Protein AF-A0A0D2FVV0-F1 (afdb_monomer_lite)

pLDDT: mean 76.79, std 17.09, range [23.88, 95.19]

Organism: NCBI:txid1851006

Secondary structure (DSSP, 8-state):
--THHHHHHHHHTT-GGGS-HHHHHHHHHHHHHHHHHHT---SS-GGGT----HHHHHHHHHHHHHHTTS------------------HHHHHHHHHHHHHHHHHHHHHHTTS--SSHHHHHHHHHHHHHHHHHHHHHHHHHHHTTTT-B-----SSPSPPPBS---HHHHHHHHHHHHIIIIIHGGG-SSSHHHHHHHHHHHHHHHHHHHT--GGG--TTSHHHHHHHHHHHHHHHIIIIIHHHHHHH-GGGHHHHHTTT--TTHHHHHHHHHHHHH-SSHHHHHHHHHHHS---HHHHHHHHHHHHHH-PPP-

Structure (mmCIF, N/CA/C/O backbone):
data_AF-A0A0D2FVV0-F1
#
_entry.id   AF-A0A0D2FVV0-F1
#
loop_
_atom_site.group_PDB
_atom_site.id
_atom_site.type_symbol
_atom_site.label_atom_id
_atom_site.label_alt_id
_atom_site.label_comp_id
_atom_site.label_asym_id
_atom_site.label_entity_id
_atom_site.label_seq_id
_atom_site.pdbx_PDB_ins_code
_atom_site.Cartn_x
_atom_site.Cartn_y
_atom_site.Cartn_z
_atom_site.occupancy
_atom_site.B_iso_or_equiv
_atom_site.auth_seq_id
_atom_site.auth_comp_id
_atom_site.auth_asym_id
_atom_site.auth_atom_id
_atom_site.pdbx_PDB_model_num
ATOM 1 N N . MET A 1 1 ? 8.619 8.054 21.473 1.00 48.56 1 MET A N 1
ATOM 2 C CA . MET A 1 1 ? 7.383 7.764 22.240 1.00 48.56 1 MET A CA 1
ATOM 3 C C . MET A 1 1 ? 7.287 6.269 22.505 1.00 48.56 1 MET A C 1
ATOM 5 O O . MET A 1 1 ? 7.319 5.492 21.560 1.00 48.56 1 MET A O 1
ATOM 9 N N . HIS A 1 2 ? 7.217 5.852 23.770 1.00 55.53 2 HIS A N 1
ATOM 10 C CA . HIS A 1 2 ? 7.120 4.438 24.138 1.00 55.53 2 HIS A CA 1
ATOM 11 C C . HIS A 1 2 ? 5.681 3.920 23.984 1.00 55.53 2 HIS A C 1
ATOM 13 O O . HIS A 1 2 ? 4.772 4.412 24.646 1.00 55.53 2 HIS A O 1
ATOM 19 N N . LEU A 1 3 ? 5.508 2.840 23.214 1.00 61.88 3 LEU A N 1
ATOM 20 C CA . LEU A 1 3 ? 4.291 2.009 23.142 1.00 61.88 3 LEU A CA 1
ATOM 21 C C . LEU A 1 3 ? 3.785 1.533 24.533 1.00 61.88 3 LEU A C 1
ATOM 23 O O . LEU A 1 3 ? 2.646 1.103 24.667 1.00 61.88 3 LEU A O 1
ATOM 27 N N . LYS A 1 4 ? 4.590 1.661 25.599 1.00 67.31 4 LYS A N 1
ATOM 28 C CA . LYS A 1 4 ? 4.202 1.346 26.985 1.00 67.31 4 LYS A CA 1
ATOM 29 C C . LYS A 1 4 ? 2.982 2.145 27.474 1.00 67.31 4 LYS A C 1
ATOM 31 O O . LYS A 1 4 ? 2.116 1.558 28.106 1.00 67.31 4 LYS A O 1
ATOM 36 N N . GLY A 1 5 ? 2.877 3.437 27.148 1.00 69.12 5 GLY A N 1
ATOM 37 C CA . GLY A 1 5 ? 1.772 4.291 27.616 1.00 69.12 5 GLY A CA 1
ATOM 38 C C . GLY A 1 5 ? 0.389 3.810 27.147 1.00 69.12 5 GLY A C 1
ATOM 39 O O . GLY A 1 5 ? -0.459 3.507 27.985 1.00 69.12 5 GLY A O 1
ATOM 40 N N . PRO A 1 6 ? 0.164 3.647 25.828 1.00 69.44 6 PRO A N 1
ATOM 41 C CA . PRO A 1 6 ? -1.089 3.101 25.304 1.00 69.44 6 PRO A CA 1
ATOM 42 C C . PRO A 1 6 ? -1.432 1.703 25.841 1.00 69.44 6 PRO A C 1
ATOM 44 O O . PRO A 1 6 ? -2.598 1.421 26.107 1.00 69.44 6 PRO A O 1
ATOM 47 N N . LYS A 1 7 ? -0.427 0.837 26.045 1.00 70.75 7 LYS A N 1
ATOM 48 C CA . LYS A 1 7 ? -0.626 -0.511 26.603 1.00 70.75 7 LYS A CA 1
ATOM 49 C C . LYS A 1 7 ? -1.190 -0.471 28.023 1.00 70.75 7 LYS A C 1
ATOM 51 O O . LYS A 1 7 ? -2.128 -1.203 28.326 1.00 70.75 7 LYS A O 1
ATOM 56 N N . GLU A 1 8 ? -0.637 0.392 28.871 1.00 72.81 8 GLU A N 1
ATOM 57 C CA . GLU A 1 8 ? -1.120 0.572 30.240 1.00 72.81 8 GLU A CA 1
ATOM 58 C C . GLU A 1 8 ? -2.534 1.158 30.260 1.00 72.81 8 GLU A C 1
ATOM 60 O O . GLU A 1 8 ? -3.388 0.644 30.974 1.00 72.81 8 GLU A O 1
ATOM 65 N N . ILE A 1 9 ? -2.828 2.147 29.409 1.00 71.25 9 ILE A N 1
ATOM 66 C CA . ILE A 1 9 ? -4.174 2.734 29.292 1.00 71.25 9 ILE A CA 1
ATOM 67 C C . ILE A 1 9 ? -5.226 1.661 28.966 1.00 71.25 9 ILE A C 1
ATOM 69 O O . ILE A 1 9 ? -6.262 1.603 29.623 1.00 71.25 9 ILE A O 1
ATOM 73 N N . ILE A 1 10 ? -4.960 0.768 28.006 1.00 71.94 10 ILE A N 1
ATOM 74 C CA . ILE A 1 10 ? -5.888 -0.327 27.662 1.00 71.94 10 ILE A CA 1
ATOM 75 C C . ILE A 1 10 ? -6.081 -1.287 28.839 1.00 71.94 10 ILE A C 1
ATOM 77 O O . ILE A 1 10 ? -7.203 -1.728 29.096 1.00 71.94 10 ILE A O 1
ATOM 81 N N . ARG A 1 11 ? -4.998 -1.593 29.566 1.00 74.25 11 ARG A N 1
ATOM 82 C CA . ARG A 1 11 ? -5.038 -2.465 30.744 1.00 74.25 11 ARG A CA 1
ATOM 83 C C . ARG A 1 11 ? -5.910 -1.867 31.849 1.00 74.25 11 ARG A C 1
ATOM 85 O O . ARG A 1 11 ? -6.751 -2.576 32.392 1.00 74.25 11 ARG A O 1
ATOM 92 N N . TYR A 1 12 ? -5.769 -0.570 32.124 1.00 72.06 12 TYR A N 1
ATOM 93 C CA . TYR A 1 12 ? -6.609 0.145 33.092 1.00 72.06 12 TYR A CA 1
ATOM 94 C C . TYR A 1 12 ? -8.081 0.229 32.667 1.00 72.06 12 TYR A C 1
ATOM 96 O O . TYR A 1 12 ? -8.962 0.251 33.520 1.00 72.06 12 TYR A O 1
ATOM 104 N N . LEU A 1 13 ? -8.361 0.234 31.363 1.00 72.38 13 LEU A N 1
ATOM 105 C CA . LEU A 1 13 ? -9.721 0.297 30.821 1.00 72.38 13 LEU A CA 1
ATOM 106 C C . LEU A 1 13 ? -10.427 -1.071 30.734 1.00 72.38 13 LEU A C 1
ATOM 108 O O . LEU A 1 13 ? -11.588 -1.134 30.337 1.00 72.38 13 LEU A O 1
ATOM 112 N N . GLY A 1 14 ? -9.765 -2.160 31.139 1.00 66.00 14 GLY A N 1
ATOM 113 C CA . GLY A 1 14 ? -10.400 -3.470 31.313 1.00 66.00 14 GLY A CA 1
ATOM 114 C C . GLY A 1 14 ? -10.624 -4.285 30.034 1.00 66.00 14 GLY A C 1
ATOM 115 O O . GLY A 1 14 ? -11.351 -5.278 30.120 1.00 66.00 14 GLY A O 1
ATOM 116 N N . ASP A 1 15 ? -9.973 -3.896 28.926 1.00 76.38 15 ASP A N 1
ATOM 117 C CA . ASP A 1 15 ? -9.997 -4.438 27.546 1.00 76.38 15 ASP A CA 1
ATOM 118 C C . ASP A 1 15 ? -10.645 -3.487 26.516 1.00 76.38 15 ASP A C 1
ATOM 120 O O . ASP A 1 15 ? -11.626 -2.795 26.788 1.00 76.38 15 ASP A O 1
ATOM 124 N N . ILE A 1 16 ? -10.106 -3.474 25.293 1.00 78.81 16 ILE A N 1
ATOM 125 C CA . ILE A 1 16 ? -10.560 -2.611 24.197 1.00 78.81 16 ILE A CA 1
ATOM 126 C C . ILE A 1 16 ? -11.996 -2.914 23.770 1.00 78.81 16 ILE A C 1
ATOM 128 O O . ILE A 1 16 ? -12.703 -2.030 23.291 1.00 78.81 16 ILE A O 1
ATOM 132 N N . ASN A 1 17 ? -12.447 -4.151 23.980 1.00 78.06 17 ASN A N 1
ATOM 133 C CA . ASN A 1 17 ? -13.800 -4.583 23.650 1.00 78.06 17 ASN A CA 1
ATOM 134 C C . ASN A 1 17 ? -14.857 -4.119 24.653 1.00 78.06 17 ASN A C 1
ATOM 136 O O . ASN A 1 17 ? -16.038 -4.132 24.324 1.00 78.06 17 ASN A O 1
ATOM 140 N N . LYS A 1 18 ? -14.447 -3.654 25.838 1.00 79.88 18 LYS A N 1
ATOM 141 C CA . LYS A 1 18 ? -15.356 -3.071 26.836 1.00 79.88 18 LYS A CA 1
ATOM 142 C C . LYS A 1 18 ? -15.517 -1.561 26.682 1.00 79.88 18 LYS A C 1
ATOM 144 O O . LYS A 1 18 ? -16.329 -0.948 27.372 1.00 79.88 18 LYS A O 1
ATOM 149 N N . LEU A 1 19 ? -14.742 -0.944 25.791 1.00 81.75 19 LEU A N 1
ATOM 150 C CA . LEU A 1 19 ? -14.838 0.482 25.532 1.00 81.75 19 LEU A CA 1
ATOM 151 C C . LEU A 1 19 ? -16.080 0.812 24.714 1.00 81.75 19 LEU A C 1
ATOM 153 O O . LEU A 1 19 ? -16.398 0.146 23.730 1.00 81.75 19 LEU A O 1
ATOM 157 N N . HIS A 1 20 ? -16.716 1.930 25.069 1.00 83.62 20 HIS A N 1
ATOM 158 C CA . HIS A 1 20 ? -17.686 2.565 24.189 1.00 83.62 20 HIS A CA 1
ATOM 159 C C . HIS A 1 20 ? -17.049 2.824 22.821 1.00 83.62 20 HIS A C 1
ATOM 161 O O . HIS A 1 20 ? -15.882 3.218 22.726 1.00 83.62 20 HIS A O 1
ATOM 167 N N . TRP A 1 21 ? -17.829 2.637 21.765 1.00 77.69 21 TRP A N 1
ATOM 168 C CA . TRP A 1 21 ? -17.318 2.559 20.405 1.00 77.69 21 TRP A CA 1
ATOM 169 C C . TRP A 1 21 ? -16.484 3.769 19.966 1.00 77.69 21 TRP A C 1
ATOM 171 O O . TRP A 1 21 ? -15.429 3.592 19.366 1.00 77.69 21 TRP A O 1
ATOM 181 N N . LEU A 1 22 ? -16.891 4.984 20.343 1.00 82.00 22 LEU A N 1
ATOM 182 C CA . LEU A 1 22 ? -16.164 6.207 19.989 1.00 82.00 22 LEU A CA 1
ATOM 183 C C . LEU A 1 22 ? -14.757 6.223 20.611 1.00 82.00 22 LEU A C 1
ATOM 185 O O . LEU A 1 22 ? -13.778 6.620 19.982 1.00 82.00 22 LEU A O 1
ATOM 189 N N . ARG A 1 23 ? -14.641 5.734 21.852 1.00 82.81 23 ARG A N 1
ATOM 190 C CA . ARG A 1 23 ? -13.353 5.611 22.548 1.00 82.81 23 ARG A CA 1
ATOM 191 C C . ARG A 1 23 ? -12.517 4.490 21.939 1.00 82.81 23 ARG A C 1
ATOM 193 O O . ARG A 1 23 ? -11.313 4.663 21.781 1.00 82.81 23 ARG A O 1
ATOM 200 N N . LYS A 1 24 ? -13.149 3.371 21.569 1.00 85.31 24 LYS A N 1
ATOM 201 C CA . LYS A 1 24 ? -12.496 2.251 20.879 1.00 85.31 24 LYS A CA 1
ATOM 202 C C . LYS A 1 24 ? -11.853 2.716 19.568 1.00 85.31 24 LYS A C 1
ATOM 204 O O . LYS A 1 24 ? -10.665 2.482 19.370 1.00 85.31 24 LYS A O 1
ATOM 209 N N . GLU A 1 25 ? -12.592 3.435 18.726 1.00 85.50 25 GLU A N 1
ATOM 210 C CA . GLU A 1 25 ? -12.101 3.971 17.448 1.00 85.50 25 GLU A CA 1
ATOM 211 C C . GLU A 1 25 ? -10.908 4.923 17.634 1.00 85.50 25 GLU A C 1
ATOM 213 O O . GLU A 1 25 ? -9.875 4.753 16.983 1.00 85.50 25 GLU A O 1
ATOM 218 N N . ALA A 1 26 ? -11.002 5.870 18.575 1.00 84.31 26 ALA A N 1
ATOM 219 C CA . ALA A 1 26 ? -9.919 6.811 18.865 1.00 84.31 26 ALA A CA 1
ATOM 220 C C . ALA A 1 26 ? -8.645 6.114 19.383 1.00 84.31 26 ALA A C 1
ATOM 222 O O . ALA A 1 26 ? -7.534 6.431 18.949 1.00 84.31 26 ALA A O 1
ATOM 223 N N . VAL A 1 27 ? -8.795 5.140 20.287 1.00 85.88 27 VAL A N 1
ATOM 224 C CA . VAL A 1 27 ? -7.671 4.374 20.849 1.00 85.88 27 VAL A CA 1
ATOM 225 C C . VAL A 1 27 ? -7.003 3.510 19.778 1.00 85.88 27 VAL A C 1
ATOM 227 O O . VAL A 1 27 ? -5.776 3.505 19.688 1.00 85.88 27 VAL A O 1
ATOM 230 N N . ILE A 1 28 ? -7.783 2.826 18.934 1.00 89.00 28 ILE A N 1
ATOM 231 C CA . ILE A 1 28 ? -7.261 2.021 17.818 1.00 89.00 28 ILE A CA 1
ATOM 232 C C . ILE A 1 28 ? -6.465 2.899 16.857 1.00 89.00 28 ILE A C 1
ATOM 234 O O . ILE A 1 28 ? -5.314 2.581 16.555 1.00 89.00 28 ILE A O 1
ATOM 238 N N . PHE A 1 29 ? -7.045 4.023 16.426 1.00 86.81 29 PHE A N 1
ATOM 239 C CA . PHE A 1 29 ? -6.373 4.973 15.543 1.00 86.81 29 PHE A CA 1
ATOM 240 C C . PHE A 1 29 ? -5.029 5.426 16.126 1.00 86.81 29 PHE A C 1
ATOM 242 O O . PHE A 1 29 ? -4.007 5.386 15.442 1.00 86.81 29 PHE A O 1
ATOM 249 N N . LEU A 1 30 ? -5.003 5.800 17.409 1.00 84.50 30 LEU A N 1
ATOM 250 C CA . LEU A 1 30 ? -3.783 6.245 18.078 1.00 84.50 30 LEU A CA 1
ATOM 251 C C . LEU A 1 30 ? -2.721 5.137 18.149 1.00 84.50 30 LEU A C 1
ATOM 253 O O . LEU A 1 30 ? -1.552 5.395 17.872 1.00 84.50 30 LEU A O 1
ATOM 257 N N . ILE A 1 31 ? -3.107 3.909 18.500 1.00 86.75 31 ILE A N 1
ATOM 258 C CA . ILE A 1 31 ? -2.180 2.772 18.615 1.00 86.75 31 ILE A CA 1
ATOM 259 C C . ILE A 1 31 ? -1.551 2.448 17.268 1.00 86.75 31 ILE A C 1
ATOM 261 O O . ILE A 1 31 ? -0.329 2.321 17.185 1.00 86.75 31 ILE A O 1
ATOM 265 N N . VAL A 1 32 ? -2.373 2.331 16.225 1.00 87.81 32 VAL A N 1
ATOM 266 C CA . VAL A 1 32 ? -1.899 2.030 14.871 1.00 87.81 32 VAL A CA 1
ATOM 267 C C . VAL A 1 32 ? -1.006 3.160 14.366 1.00 87.81 32 VAL A C 1
ATOM 269 O O . VAL A 1 32 ? 0.063 2.893 13.822 1.00 87.81 32 VAL A O 1
ATOM 272 N N . ARG A 1 33 ? -1.364 4.421 14.632 1.00 82.31 33 ARG A N 1
ATOM 273 C CA . ARG A 1 33 ? -0.555 5.583 14.244 1.00 82.31 33 ARG A CA 1
ATOM 274 C C . ARG A 1 33 ? 0.793 5.640 14.962 1.00 82.31 33 ARG A C 1
ATOM 276 O O . ARG A 1 33 ? 1.813 5.869 14.320 1.00 82.31 33 ARG A O 1
ATOM 283 N N . ILE A 1 34 ? 0.833 5.416 16.277 1.00 81.31 34 ILE A N 1
ATOM 284 C CA . ILE A 1 34 ? 2.097 5.378 17.032 1.00 81.31 34 ILE A CA 1
ATOM 285 C C . ILE A 1 34 ? 2.971 4.225 16.532 1.00 81.31 34 ILE A C 1
ATOM 287 O O . ILE A 1 34 ? 4.177 4.404 16.356 1.00 81.31 34 ILE A O 1
ATOM 291 N N . ALA A 1 35 ? 2.379 3.056 16.287 1.00 84.00 35 ALA A N 1
ATOM 292 C CA . ALA A 1 35 ? 3.085 1.900 15.750 1.00 84.00 35 ALA A CA 1
ATOM 293 C C . ALA A 1 35 ? 3.696 2.210 14.373 1.00 84.00 35 ALA A C 1
ATOM 295 O O . ALA A 1 35 ? 4.894 2.004 14.187 1.00 84.00 35 ALA A O 1
ATOM 296 N N . ALA A 1 36 ? 2.924 2.803 13.456 1.00 81.44 36 ALA A N 1
ATOM 297 C CA . ALA A 1 36 ? 3.396 3.203 12.130 1.00 81.44 36 ALA A CA 1
ATOM 298 C C . ALA A 1 36 ? 4.530 4.240 12.207 1.00 81.44 36 ALA A C 1
ATOM 300 O O . ALA A 1 36 ? 5.595 4.026 11.633 1.00 81.44 36 ALA A O 1
ATOM 301 N N . ASN A 1 37 ? 4.358 5.304 13.000 1.00 77.12 37 ASN A N 1
ATOM 302 C CA . ASN A 1 37 ? 5.375 6.349 13.177 1.00 77.12 37 ASN A CA 1
ATOM 303 C C . ASN A 1 37 ? 6.665 5.825 13.823 1.00 77.12 37 ASN A C 1
ATOM 305 O O . ASN A 1 37 ? 7.747 6.352 13.580 1.00 77.12 37 ASN A O 1
ATOM 309 N N . THR A 1 38 ? 6.562 4.804 14.676 1.00 76.56 38 THR A N 1
ATOM 310 C CA . THR A 1 38 ? 7.730 4.176 15.311 1.00 76.56 38 THR A CA 1
ATOM 311 C C . THR A 1 38 ? 8.271 2.983 14.528 1.00 76.56 38 THR A C 1
ATOM 313 O O . THR A 1 38 ? 9.326 2.470 14.901 1.00 76.56 38 THR A O 1
ATOM 316 N N . ARG A 1 39 ? 7.589 2.573 13.447 1.00 78.88 39 ARG A N 1
ATOM 317 C CA . ARG A 1 39 ? 7.883 1.390 12.624 1.00 78.88 39 ARG A CA 1
ATOM 318 C C . ARG A 1 39 ? 8.028 0.122 13.464 1.00 78.88 39 ARG A C 1
ATOM 320 O O . ARG A 1 39 ? 8.995 -0.623 13.340 1.00 78.88 39 ARG A O 1
ATOM 327 N N . ARG A 1 40 ? 7.084 -0.075 14.383 1.00 83.31 40 ARG A N 1
ATOM 328 C CA . ARG A 1 40 ? 7.042 -1.211 15.314 1.00 83.31 40 ARG A CA 1
ATOM 329 C C . ARG A 1 40 ? 5.707 -1.923 15.228 1.00 83.31 40 ARG A C 1
ATOM 331 O O . ARG A 1 40 ? 4.705 -1.313 14.872 1.00 83.31 40 ARG A O 1
ATOM 338 N N . ARG A 1 41 ? 5.689 -3.183 15.657 1.00 86.81 41 ARG A N 1
ATOM 339 C CA . ARG A 1 41 ? 4.469 -3.986 15.779 1.00 86.81 41 ARG A CA 1
ATOM 340 C C . ARG A 1 41 ? 3.389 -3.276 16.587 1.00 86.81 41 ARG A C 1
ATOM 342 O O . ARG A 1 41 ? 3.669 -2.606 17.590 1.00 86.81 41 ARG A O 1
ATOM 349 N N . THR A 1 42 ? 2.138 -3.479 16.186 1.00 86.50 42 THR A N 1
ATOM 350 C CA . THR A 1 42 ? 0.999 -3.050 16.992 1.00 86.50 42 THR A CA 1
ATOM 351 C C . THR A 1 42 ? 0.940 -3.866 18.279 1.00 86.50 42 THR A C 1
ATOM 353 O O . THR A 1 42 ? 1.179 -5.069 18.301 1.00 86.50 42 THR A O 1
ATOM 356 N N . ILE A 1 43 ? 0.603 -3.204 19.384 1.00 85.00 43 ILE A N 1
ATOM 357 C CA . ILE A 1 43 ? 0.504 -3.858 20.701 1.00 85.00 43 ILE A CA 1
ATOM 358 C C . ILE A 1 43 ? -0.721 -4.768 20.771 1.00 85.00 43 ILE A C 1
ATOM 360 O O . ILE A 1 43 ? -0.730 -5.758 21.497 1.00 85.00 43 ILE A O 1
ATOM 364 N N . LEU A 1 44 ? -1.770 -4.396 20.039 1.00 83.31 44 LEU A N 1
ATOM 365 C CA . LEU A 1 44 ? -2.998 -5.160 19.933 1.00 83.31 44 LEU A CA 1
ATOM 366 C C . LEU A 1 44 ? -3.007 -5.945 18.632 1.00 83.31 44 LEU A C 1
ATOM 368 O O . LEU A 1 44 ? -2.688 -5.403 17.569 1.00 83.31 44 LEU A O 1
ATOM 372 N N . HIS A 1 45 ? -3.432 -7.200 18.728 1.00 83.69 45 HIS A N 1
ATOM 373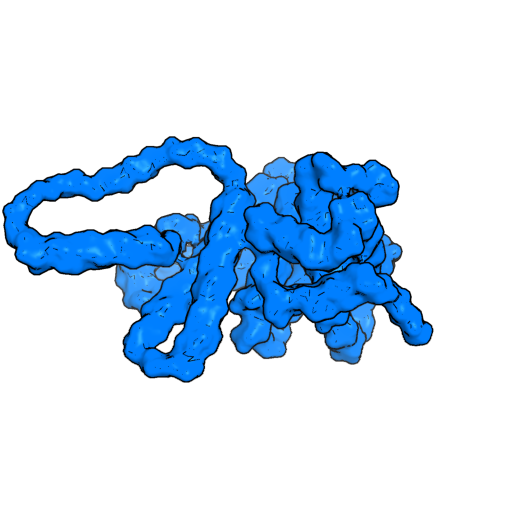 C CA . HIS A 1 45 ? -3.696 -8.029 17.567 1.00 83.69 45 HIS A CA 1
ATOM 374 C C . HIS A 1 45 ? -4.933 -7.496 16.836 1.00 83.69 45 HIS A C 1
ATOM 376 O O . HIS A 1 45 ? -5.960 -7.261 17.466 1.00 83.69 45 HIS A O 1
ATOM 382 N N . SER A 1 46 ? -4.851 -7.291 15.520 1.00 84.81 46 SER A N 1
ATOM 383 C CA . SER A 1 46 ? -5.946 -6.701 14.733 1.00 84.81 46 SER A CA 1
ATOM 384 C C . SER A 1 46 ? -7.237 -7.516 14.815 1.00 84.81 46 SER A C 1
ATOM 386 O O . SER A 1 46 ? -8.310 -6.942 14.958 1.00 84.81 46 SER A O 1
ATOM 388 N N . ALA A 1 47 ? -7.135 -8.848 14.833 1.00 83.94 47 ALA A N 1
ATOM 389 C CA . ALA A 1 47 ? -8.301 -9.735 14.892 1.00 83.94 47 ALA A CA 1
ATOM 390 C C . ALA A 1 47 ? -9.209 -9.535 16.123 1.00 83.94 47 ALA A C 1
ATOM 392 O O . ALA A 1 47 ? -10.350 -9.974 16.095 1.00 83.94 47 ALA A O 1
ATOM 393 N N . SER A 1 48 ? -8.743 -8.890 17.203 1.00 82.81 48 SER A N 1
ATOM 394 C CA . SER A 1 48 ? -9.590 -8.664 18.384 1.00 82.81 48 SER A CA 1
ATOM 395 C C . SER A 1 48 ? -10.532 -7.463 18.257 1.00 82.81 48 SER A C 1
ATOM 397 O O . SER A 1 48 ? -11.418 -7.302 19.096 1.00 82.81 48 SER A O 1
ATOM 399 N N . TRP A 1 49 ? -10.346 -6.605 17.250 1.00 86.38 49 TRP A N 1
ATOM 400 C CA . TRP A 1 49 ? -11.133 -5.381 17.064 1.00 86.38 49 TRP A CA 1
ATOM 401 C C . TRP A 1 49 ? -11.487 -5.060 15.609 1.00 86.38 49 TRP A C 1
ATOM 403 O O . TRP A 1 49 ? -12.248 -4.120 15.377 1.00 86.38 49 TRP A O 1
ATOM 413 N N . ASP A 1 50 ? -10.953 -5.817 14.656 1.00 88.50 50 ASP A N 1
ATOM 414 C CA . ASP A 1 50 ? -11.347 -5.787 13.253 1.00 88.50 50 ASP A CA 1
ATOM 415 C C . ASP A 1 50 ? -12.836 -6.129 13.113 1.00 88.50 50 ASP A C 1
ATOM 417 O O . ASP A 1 50 ? -13.271 -7.153 13.646 1.00 88.50 50 ASP A O 1
ATOM 421 N N . PRO A 1 51 ? -13.632 -5.300 12.419 1.00 86.56 51 PRO A N 1
ATOM 422 C CA . PRO A 1 51 ? -15.044 -5.589 12.218 1.00 86.56 51 PRO A CA 1
ATOM 423 C C . PRO A 1 51 ? -15.298 -6.806 11.308 1.00 86.56 51 PRO A C 1
ATOM 425 O O . PRO A 1 51 ? -16.426 -7.286 11.276 1.00 86.56 51 PRO A O 1
ATOM 428 N N . GLY A 1 52 ? -14.292 -7.324 10.598 1.00 87.31 52 GLY A N 1
ATOM 429 C CA . GLY A 1 52 ? -14.470 -8.430 9.651 1.00 87.31 52 GLY A CA 1
ATOM 430 C C . GLY A 1 52 ? -14.953 -7.955 8.281 1.00 87.31 52 GLY A C 1
ATOM 431 O O . GLY A 1 52 ? -14.955 -6.750 8.010 1.00 87.31 52 GLY A O 1
ATOM 432 N N . SER A 1 53 ? -15.302 -8.899 7.401 1.00 86.25 53 SER A N 1
ATOM 433 C CA . SER A 1 53 ? -15.816 -8.567 6.069 1.00 86.25 53 SER A CA 1
ATOM 434 C C . SER A 1 53 ? -17.182 -7.884 6.162 1.00 86.25 53 SER A C 1
ATOM 436 O O . SER A 1 53 ? -18.011 -8.223 7.006 1.00 86.25 53 SER A O 1
ATOM 438 N N . TRP A 1 54 ? -17.417 -6.908 5.290 1.00 81.38 54 TRP A N 1
ATOM 439 C CA . TRP A 1 54 ? -18.700 -6.239 5.141 1.00 81.38 54 TRP A CA 1
ATOM 440 C C . TRP A 1 54 ? -19.793 -7.214 4.690 1.00 81.38 54 TRP A C 1
ATOM 442 O O . TRP A 1 54 ? -20.892 -7.204 5.246 1.00 81.38 54 TRP A O 1
ATOM 452 N N . SER A 1 55 ? -19.483 -8.096 3.737 1.00 75.19 55 SER A N 1
ATOM 453 C CA . SER A 1 55 ? -20.425 -9.093 3.212 1.00 75.19 55 SER A CA 1
ATOM 454 C C . SER A 1 55 ? -20.890 -10.059 4.302 1.00 75.19 55 SER A C 1
ATOM 456 O O . SER A 1 55 ? -22.091 -10.243 4.493 1.00 75.19 55 SER A O 1
ATOM 458 N N . GLU A 1 56 ? -19.954 -10.574 5.104 1.00 75.75 56 GLU A N 1
ATOM 459 C CA . GLU A 1 56 ? -20.252 -11.474 6.227 1.00 75.75 56 GLU A CA 1
ATOM 460 C C . GLU A 1 56 ? -21.137 -10.807 7.294 1.00 75.75 56 GLU A C 1
ATOM 462 O O . GLU A 1 56 ? -22.002 -11.457 7.884 1.00 75.75 56 GLU A O 1
ATOM 467 N N . GLN A 1 57 ? -20.966 -9.500 7.538 1.00 70.00 57 GLN A N 1
ATOM 468 C CA . GLN A 1 57 ? -21.823 -8.767 8.474 1.00 70.00 57 GLN A CA 1
ATOM 469 C C . GLN A 1 57 ? -23.261 -8.638 7.971 1.00 70.00 57 GLN A C 1
ATOM 471 O O . GLN A 1 57 ? -24.193 -8.811 8.756 1.00 70.00 57 GLN A O 1
ATOM 476 N N . ASN A 1 58 ? -23.453 -8.348 6.683 1.00 66.88 58 ASN A N 1
ATOM 477 C CA . ASN A 1 58 ? -24.792 -8.211 6.111 1.00 66.88 58 ASN A CA 1
ATOM 478 C C . ASN A 1 58 ? -25.529 -9.552 6.082 1.00 66.88 58 ASN A C 1
ATOM 480 O O . ASN A 1 58 ? -26.720 -9.599 6.384 1.00 66.88 58 ASN A O 1
ATOM 484 N N . GLU A 1 59 ? -24.827 -10.646 5.783 1.00 66.88 59 GLU A N 1
ATOM 485 C CA . GLU A 1 59 ? -25.394 -11.997 5.810 1.00 66.88 59 GLU A CA 1
ATOM 486 C C . GLU A 1 59 ? -25.774 -12.434 7.229 1.00 66.88 59 GLU A C 1
ATOM 488 O O . GLU A 1 59 ? -26.886 -12.920 7.451 1.00 66.88 59 GLU A O 1
ATOM 493 N N . ALA A 1 60 ? -24.895 -12.208 8.213 1.00 63.56 60 ALA A N 1
ATOM 494 C CA . ALA A 1 60 ? -25.175 -12.520 9.614 1.00 63.56 60 ALA A CA 1
ATOM 495 C C . ALA A 1 60 ? -26.374 -11.722 10.154 1.00 63.56 60 ALA A C 1
ATOM 497 O O . ALA A 1 60 ? -27.173 -12.236 10.939 1.00 63.56 60 ALA A O 1
ATOM 498 N N . GLU A 1 61 ? -26.537 -10.476 9.714 1.00 62.88 61 GLU A N 1
ATOM 499 C CA . GLU A 1 61 ? -27.675 -9.647 10.099 1.00 62.88 61 GLU A CA 1
ATOM 500 C C . GLU A 1 61 ? -28.959 -9.987 9.365 1.00 62.88 61 GLU A C 1
ATOM 502 O O . GLU A 1 61 ? -30.020 -9.976 9.988 1.00 62.88 61 GLU A O 1
ATOM 507 N N . ALA A 1 62 ? -28.889 -10.321 8.078 1.00 62.97 62 ALA A N 1
ATOM 508 C CA . ALA A 1 62 ? -30.032 -10.842 7.342 1.00 62.97 62 ALA A CA 1
ATOM 509 C C . ALA A 1 62 ? -30.538 -12.136 7.999 1.00 62.97 62 ALA A C 1
ATOM 511 O O . ALA A 1 62 ? -31.732 -12.264 8.271 1.00 62.97 62 ALA A O 1
ATOM 512 N N . ALA A 1 63 ? -29.627 -13.041 8.368 1.00 63.00 63 ALA A N 1
ATOM 513 C CA . ALA A 1 63 ? -29.946 -14.248 9.122 1.00 63.00 63 ALA A CA 1
ATOM 514 C C . ALA A 1 63 ? -30.525 -13.934 10.514 1.00 63.00 63 ALA A C 1
ATOM 516 O O . ALA A 1 63 ? -31.504 -14.552 10.925 1.00 63.00 63 ALA A O 1
ATOM 517 N N . GLY A 1 64 ? -29.980 -12.941 11.225 1.00 58.94 64 GLY A N 1
ATOM 518 C CA . GLY A 1 64 ? -30.497 -12.491 12.521 1.00 58.94 64 GLY A CA 1
ATOM 519 C C . GLY A 1 64 ? -31.900 -11.874 12.444 1.00 58.94 64 GLY A C 1
ATOM 520 O O . GLY A 1 64 ? -32.742 -12.154 13.295 1.00 58.94 64 GLY A O 1
ATOM 521 N N . ARG A 1 65 ? -32.188 -11.084 11.401 1.00 56.28 65 ARG A N 1
ATOM 522 C CA . ARG A 1 65 ? -33.519 -10.504 11.140 1.00 56.28 65 ARG A CA 1
ATOM 523 C C . ARG A 1 65 ? -34.547 -11.581 10.788 1.00 56.28 65 ARG A C 1
ATOM 525 O O . ARG A 1 65 ? -35.684 -11.490 11.236 1.00 56.28 65 ARG A O 1
ATOM 532 N N . LEU A 1 66 ? -34.139 -12.615 10.051 1.00 56.53 66 LEU A N 1
ATOM 533 C CA . LEU A 1 66 ? -34.976 -13.784 9.759 1.00 56.53 66 LEU A CA 1
ATOM 534 C C . LEU A 1 66 ? -35.209 -14.655 11.008 1.00 56.53 66 LEU A C 1
ATOM 536 O O . LEU A 1 66 ? -36.309 -15.166 11.203 1.00 56.53 66 LEU A O 1
ATOM 540 N N . ALA A 1 67 ? -34.215 -14.772 11.894 1.00 53.59 67 ALA A N 1
ATOM 541 C CA . ALA A 1 67 ? -34.331 -15.500 13.160 1.00 53.59 67 ALA A CA 1
ATOM 542 C C . ALA A 1 67 ? -35.235 -14.793 14.190 1.00 53.59 67 ALA A C 1
ATOM 544 O O . ALA A 1 67 ? -35.837 -15.450 15.033 1.00 53.59 67 ALA A O 1
ATOM 545 N N . LEU A 1 68 ? -35.395 -13.470 14.099 1.00 46.50 68 LEU A N 1
ATOM 546 C CA . LEU A 1 68 ? -36.347 -12.696 14.909 1.00 46.50 68 LEU A CA 1
ATOM 547 C C . LEU A 1 68 ? -37.821 -12.901 14.503 1.00 46.50 68 LEU A C 1
ATOM 549 O O . LEU A 1 68 ? -38.707 -12.403 15.195 1.00 46.50 68 LEU A O 1
ATOM 553 N N . GLY A 1 69 ? -38.092 -13.650 13.425 1.00 44.38 69 GLY A N 1
ATOM 554 C CA . GLY A 1 69 ? -39.439 -14.049 13.004 1.00 44.38 69 GLY A CA 1
ATOM 555 C C . GLY A 1 69 ? -39.931 -15.387 13.568 1.00 44.38 69 GLY A C 1
ATOM 556 O O . GLY A 1 69 ? -41.126 -15.645 13.494 1.00 44.38 69 GLY A O 1
ATOM 557 N N . ASN A 1 70 ? -39.061 -16.219 14.153 1.00 39.47 70 ASN A N 1
ATOM 558 C CA . ASN A 1 70 ? -39.437 -17.522 14.711 1.00 39.47 70 ASN A CA 1
ATOM 559 C C . ASN A 1 70 ? -38.785 -17.728 16.082 1.00 39.47 70 ASN A C 1
ATOM 561 O O . ASN A 1 70 ? -37.565 -17.795 16.221 1.00 39.47 70 ASN A O 1
ATOM 565 N N . SER A 1 71 ? -39.621 -17.816 17.111 1.00 37.47 71 SER A N 1
ATOM 566 C CA . SER A 1 71 ? -39.216 -18.050 18.493 1.00 37.47 71 SER A CA 1
ATOM 567 C C . SER A 1 71 ? -38.534 -19.413 18.665 1.00 37.47 71 SER A C 1
ATOM 569 O O . SER A 1 71 ? -39.048 -20.416 18.190 1.00 37.47 71 SER A O 1
ATOM 571 N N . GLN A 1 72 ? -37.417 -19.399 19.403 1.00 39.72 72 GLN A N 1
ATOM 572 C CA . GLN A 1 72 ? -36.816 -20.487 20.191 1.00 39.72 72 GLN A CA 1
ATOM 573 C C . GLN A 1 72 ? -36.745 -21.893 19.571 1.00 39.72 72 GLN A C 1
ATOM 575 O O . GLN A 1 72 ? -37.713 -22.635 19.596 1.00 39.72 72 GLN A O 1
ATOM 580 N N . GLU A 1 73 ? -35.530 -22.315 19.205 1.00 30.39 73 GLU A N 1
ATOM 581 C CA . GLU A 1 73 ? -34.805 -23.450 19.814 1.00 30.39 73 GLU A CA 1
ATOM 582 C C . GLU A 1 73 ? -33.504 -23.712 19.034 1.00 30.39 73 GLU A C 1
ATOM 584 O O . GLU A 1 73 ? -33.491 -23.681 17.807 1.00 30.39 73 GLU A O 1
ATOM 589 N N . GLY A 1 74 ? -32.392 -23.974 19.737 1.00 30.02 74 GLY A N 1
ATOM 590 C CA . GLY A 1 74 ? -31.175 -24.513 19.108 1.00 30.02 74 GLY A CA 1
ATOM 591 C C . GLY A 1 74 ? -29.866 -23.769 19.385 1.00 30.02 74 GLY A C 1
ATOM 592 O O . GLY A 1 74 ? -29.299 -23.134 18.504 1.00 30.02 74 GLY A O 1
ATOM 593 N N . LEU A 1 75 ? -29.393 -23.883 20.629 1.00 31.33 75 LEU A N 1
ATOM 594 C CA . LEU A 1 75 ? -27.992 -24.028 21.061 1.00 31.33 75 LEU A CA 1
ATOM 595 C C . LEU A 1 75 ? -26.863 -23.685 20.059 1.00 31.33 75 LEU A C 1
ATOM 597 O O . LEU A 1 75 ? -26.651 -24.371 19.064 1.00 31.33 75 LEU A O 1
ATOM 601 N N . TYR A 1 76 ? -26.040 -22.705 20.454 1.00 33.06 76 TYR A N 1
ATOM 602 C CA . TYR A 1 76 ? -24.607 -22.564 20.154 1.00 33.06 76 TYR A CA 1
ATOM 603 C C . TYR A 1 76 ? -24.102 -23.188 18.842 1.00 33.06 76 TYR A C 1
ATOM 605 O O . TYR A 1 76 ? -23.337 -24.152 18.854 1.00 33.06 76 TYR A O 1
ATOM 613 N N . ARG A 1 77 ? -24.358 -22.530 17.708 1.00 29.09 77 ARG A N 1
ATOM 614 C CA . ARG A 1 77 ? -23.440 -22.629 16.566 1.00 29.09 77 ARG A CA 1
ATOM 615 C C . ARG A 1 77 ? -22.361 -21.563 16.713 1.00 29.09 77 ARG A C 1
ATOM 617 O O . ARG A 1 77 ? -22.360 -20.535 16.046 1.00 29.09 77 ARG A O 1
ATOM 624 N N . ARG A 1 78 ? -21.432 -21.807 17.643 1.00 27.67 78 ARG A N 1
ATOM 625 C CA . ARG A 1 78 ? -20.120 -21.157 17.614 1.00 27.67 78 ARG A CA 1
ATOM 626 C C . ARG A 1 78 ? -19.498 -21.624 16.301 1.00 27.67 78 ARG A C 1
ATOM 628 O O . ARG A 1 78 ? -19.095 -22.781 16.208 1.00 27.67 78 ARG A O 1
ATOM 635 N N . SER A 1 79 ? -19.527 -20.779 15.270 1.00 27.83 79 SER A N 1
ATOM 636 C CA . SER A 1 79 ? -18.785 -21.049 14.044 1.00 27.83 79 SER A CA 1
ATOM 637 C C . SER A 1 79 ? -17.309 -21.022 14.421 1.00 27.83 79 SER A C 1
ATOM 639 O O . SER A 1 79 ? -16.656 -19.980 14.442 1.00 27.83 79 SER A O 1
ATOM 641 N N . ASN A 1 80 ? -16.801 -22.186 14.820 1.00 27.80 80 ASN A N 1
ATOM 642 C CA . ASN A 1 80 ? -15.410 -22.519 14.637 1.00 27.80 80 ASN A CA 1
ATOM 643 C C . ASN A 1 80 ? -15.207 -22.503 13.123 1.00 27.80 80 ASN A C 1
ATOM 645 O O . ASN A 1 80 ? -15.328 -23.537 12.466 1.00 27.80 80 ASN A O 1
ATOM 649 N N . HIS A 1 81 ? -14.901 -21.330 12.568 1.00 29.38 81 HIS A N 1
ATOM 650 C CA . HIS A 1 81 ? -14.124 -21.292 11.345 1.00 29.38 81 HIS A CA 1
ATOM 651 C C . HIS A 1 81 ? -12.758 -21.841 11.721 1.00 29.38 81 HIS A C 1
ATOM 653 O O . HIS A 1 81 ? -11.866 -21.143 12.204 1.00 29.38 81 HIS A O 1
ATOM 659 N N . GLY A 1 82 ? -12.676 -23.164 11.588 1.00 23.88 82 GLY A N 1
ATOM 660 C CA . GLY A 1 82 ? -11.431 -23.873 11.500 1.00 23.88 82 GLY A CA 1
ATOM 661 C C . GLY A 1 82 ? -10.547 -23.142 10.508 1.00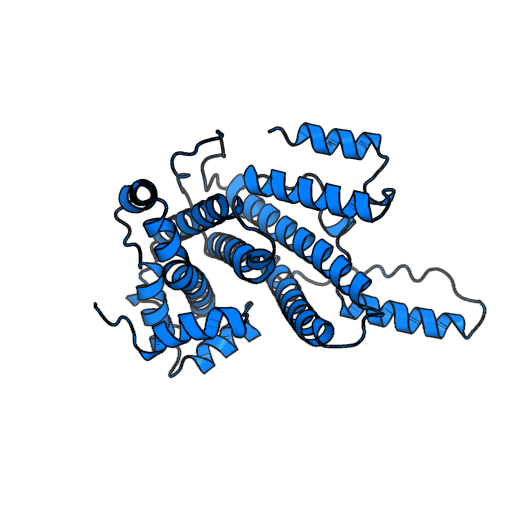 23.88 82 GLY A C 1
ATOM 662 O O . GLY A 1 82 ? -11.009 -22.648 9.481 1.00 23.88 82 GLY A O 1
ATOM 663 N N . VAL A 1 83 ? -9.285 -23.056 10.901 1.00 36.44 83 VAL A N 1
ATOM 664 C CA . VAL A 1 83 ? -8.118 -22.734 10.093 1.00 36.44 83 VAL A CA 1
ATOM 665 C C . VAL A 1 83 ? -8.290 -23.351 8.703 1.00 36.44 83 VAL A C 1
ATOM 667 O O . VAL A 1 83 ? -7.962 -24.515 8.487 1.00 36.44 83 VAL A O 1
ATOM 670 N N . LEU A 1 84 ? -8.859 -22.590 7.772 1.00 27.80 84 LEU A N 1
ATOM 671 C CA . LEU A 1 84 ? -8.985 -22.996 6.385 1.00 27.80 84 LEU A CA 1
ATOM 672 C C . LEU A 1 84 ? -7.799 -22.376 5.655 1.00 27.80 84 LEU A C 1
ATOM 674 O O . LEU A 1 84 ? -7.753 -21.174 5.425 1.00 27.80 84 LEU A O 1
ATOM 678 N N . HIS A 1 85 ? -6.810 -23.234 5.417 1.00 28.12 85 HIS A N 1
ATOM 679 C CA . HIS A 1 85 ? -5.771 -23.152 4.396 1.00 28.12 85 HIS A CA 1
ATOM 680 C C . HIS A 1 85 ? -5.175 -21.770 4.089 1.00 28.12 85 HIS A C 1
ATOM 682 O O . HIS A 1 85 ? -5.731 -21.002 3.321 1.00 28.12 85 HIS A O 1
ATOM 688 N N . SER A 1 86 ? -3.969 -21.553 4.631 1.00 31.58 86 SER A N 1
ATOM 689 C CA . SER A 1 86 ? -2.877 -20.675 4.176 1.00 31.58 86 SER A CA 1
ATOM 690 C C . SER A 1 86 ? -3.007 -20.085 2.757 1.00 31.58 86 SER A C 1
ATOM 692 O O . SER A 1 86 ? -2.228 -20.404 1.857 1.00 31.58 86 SER A O 1
ATOM 694 N N . THR A 1 87 ? -3.922 -19.140 2.572 1.00 44.16 87 THR A N 1
ATOM 695 C CA . THR A 1 87 ? -3.739 -18.029 1.647 1.00 44.16 87 THR A CA 1
ATOM 696 C C . THR A 1 87 ? -2.660 -17.130 2.246 1.00 44.16 87 THR A C 1
ATOM 698 O O . THR A 1 87 ? -2.671 -16.843 3.447 1.00 44.16 87 THR A O 1
ATOM 701 N N . SER A 1 88 ? -1.663 -16.745 1.442 1.00 77.25 88 SER A N 1
ATOM 702 C CA . SER A 1 88 ? -0.547 -15.912 1.906 1.00 77.25 88 SER A CA 1
ATOM 703 C C . SER A 1 88 ? -1.080 -14.656 2.616 1.00 77.25 88 SER A C 1
ATOM 705 O O . SER A 1 88 ? -2.081 -14.077 2.196 1.00 77.25 88 SER A O 1
ATOM 707 N N . VAL A 1 89 ? -0.432 -14.222 3.705 1.00 84.88 89 VAL A N 1
ATOM 708 C CA . VAL A 1 89 ? -0.857 -13.051 4.509 1.00 84.88 89 VAL A CA 1
ATOM 709 C C . VAL A 1 89 ? -1.147 -11.824 3.629 1.00 84.88 89 VAL A C 1
ATOM 711 O O . VAL A 1 89 ? -2.116 -11.106 3.873 1.00 84.88 89 VAL A O 1
ATOM 714 N N . LEU A 1 90 ? -0.358 -11.631 2.565 1.00 87.69 90 LEU A N 1
ATOM 715 C CA . LEU A 1 90 ? -0.551 -10.589 1.554 1.00 87.69 90 LEU A CA 1
ATOM 716 C C . LEU A 1 90 ? -1.856 -10.732 0.766 1.00 87.69 90 LEU A C 1
ATOM 718 O O . LEU A 1 90 ? -2.545 -9.735 0.577 1.00 87.69 90 LEU A O 1
ATOM 722 N N . SER A 1 91 ? -2.234 -11.943 0.352 1.00 88.88 91 SER A N 1
ATOM 723 C CA . SER A 1 91 ? -3.501 -12.181 -0.354 1.00 88.88 91 SER A CA 1
ATOM 724 C C . SER A 1 91 ? -4.696 -11.709 0.481 1.00 88.88 91 SER A C 1
ATOM 726 O O . SER A 1 91 ? -5.538 -10.946 0.007 1.00 88.88 91 SER A O 1
ATOM 728 N N . ASN A 1 92 ? -4.701 -12.034 1.778 1.00 89.75 92 ASN A N 1
ATOM 729 C CA . ASN A 1 92 ? -5.750 -11.588 2.700 1.00 89.75 92 ASN A CA 1
ATOM 730 C C . ASN A 1 92 ? -5.750 -10.063 2.918 1.00 89.75 92 ASN A C 1
ATOM 732 O O . ASN A 1 92 ? -6.793 -9.478 3.219 1.00 89.75 92 ASN A O 1
ATOM 736 N N . ILE A 1 93 ? -4.595 -9.403 2.787 1.00 93.06 93 ILE A N 1
ATOM 737 C CA . ILE A 1 93 ? -4.493 -7.938 2.820 1.00 93.06 93 ILE A CA 1
ATOM 738 C C . ILE A 1 93 ? -5.086 -7.332 1.542 1.00 93.06 93 ILE A C 1
ATOM 740 O O . ILE A 1 93 ? -5.893 -6.411 1.651 1.00 93.06 93 ILE A O 1
ATOM 744 N N . PHE A 1 94 ? -4.742 -7.851 0.359 1.00 92.69 94 PHE A N 1
ATOM 745 C CA . PHE A 1 94 ? -5.281 -7.365 -0.916 1.00 92.69 94 PHE A CA 1
ATOM 746 C C . PHE A 1 94 ? -6.802 -7.519 -0.991 1.00 92.69 94 PHE A C 1
ATOM 748 O O . PHE A 1 94 ? -7.486 -6.560 -1.335 1.00 92.69 94 PHE A O 1
ATOM 755 N N . VAL A 1 95 ? -7.346 -8.669 -0.578 1.00 91.56 95 VAL A N 1
ATOM 756 C CA . VAL A 1 95 ? -8.803 -8.887 -0.506 1.00 91.56 95 VAL A CA 1
ATOM 757 C C . VAL A 1 95 ? -9.476 -7.840 0.385 1.00 91.56 95 VAL A C 1
ATOM 759 O O . VAL A 1 95 ? -10.440 -7.203 -0.029 1.00 91.56 95 VAL A O 1
ATOM 762 N N . ALA A 1 96 ? -8.941 -7.608 1.588 1.00 92.00 96 ALA A N 1
ATOM 763 C CA . ALA A 1 96 ? -9.508 -6.629 2.515 1.00 92.00 96 ALA A CA 1
ATOM 764 C C . ALA A 1 96 ? -9.402 -5.179 2.007 1.00 92.00 96 ALA A C 1
ATOM 766 O O . ALA A 1 96 ? -10.216 -4.337 2.378 1.00 92.00 96 ALA A O 1
ATOM 767 N N . LEU A 1 97 ? -8.393 -4.870 1.190 1.00 93.00 97 LEU A N 1
ATOM 768 C CA . LEU A 1 97 ? -8.246 -3.556 0.572 1.00 93.00 97 LEU A CA 1
ATOM 769 C C . LEU A 1 97 ? -9.193 -3.353 -0.607 1.00 93.00 97 LEU A C 1
ATOM 771 O O . LEU A 1 97 ? -9.760 -2.271 -0.699 1.00 93.00 97 LEU A O 1
ATOM 775 N N . ARG A 1 98 ? -9.405 -4.360 -1.462 1.00 92.31 98 ARG A N 1
ATOM 776 C CA . ARG A 1 98 ? -10.402 -4.278 -2.544 1.00 92.31 98 ARG A CA 1
ATOM 777 C C . ARG A 1 98 ? -11.797 -4.028 -1.979 1.00 92.31 98 ARG A C 1
ATOM 779 O O . ARG A 1 98 ? -12.458 -3.081 -2.382 1.00 92.31 98 ARG A O 1
ATOM 786 N N . GLU A 1 99 ? -12.159 -4.767 -0.933 1.00 91.38 99 GLU A N 1
ATOM 787 C CA . GLU A 1 99 ? -13.399 -4.547 -0.182 1.00 91.38 99 GLU A CA 1
ATOM 788 C C . GLU A 1 99 ? -13.503 -3.107 0.368 1.00 91.38 99 GLU A C 1
ATOM 790 O O . GLU A 1 99 ? -14.558 -2.480 0.317 1.00 91.38 99 GLU A O 1
ATOM 795 N N . LEU A 1 100 ? -12.402 -2.546 0.884 1.00 90.88 100 LEU A N 1
ATOM 796 C CA . LEU A 1 100 ? -12.372 -1.157 1.355 1.00 90.88 100 LEU A CA 1
ATOM 797 C C . LEU A 1 100 ? -12.556 -0.137 0.225 1.00 90.88 100 LEU A C 1
ATOM 799 O O . LEU A 1 100 ? -13.212 0.875 0.460 1.00 90.88 100 LEU A O 1
ATOM 803 N N . VAL A 1 101 ? -11.982 -0.385 -0.956 1.00 89.62 101 VAL A N 1
ATOM 804 C CA . VAL A 1 101 ? -12.141 0.475 -2.140 1.00 89.62 101 VAL A CA 1
ATOM 805 C C . VAL A 1 101 ? -13.594 0.472 -2.600 1.00 89.62 101 VAL A C 1
ATOM 807 O O . VAL A 1 101 ? -14.190 1.539 -2.713 1.00 89.62 101 VAL A O 1
ATOM 810 N N . GLU A 1 102 ? -14.197 -0.709 -2.747 1.00 88.50 102 GLU A N 1
ATOM 811 C CA . GLU A 1 102 ? -15.613 -0.849 -3.108 1.00 88.50 102 GLU A CA 1
ATOM 812 C C . GLU A 1 102 ? -16.521 -0.095 -2.126 1.00 88.50 102 GLU A C 1
ATOM 814 O O . GLU A 1 102 ? -17.445 0.621 -2.521 1.00 88.50 102 GLU A O 1
ATOM 819 N N . VAL A 1 103 ? -16.237 -0.204 -0.825 1.00 85.38 103 VAL A N 1
ATOM 820 C CA . VAL A 1 103 ? -16.990 0.512 0.207 1.00 85.38 103 VAL A CA 1
ATOM 821 C C . VAL A 1 103 ? -16.762 2.026 0.149 1.00 85.38 103 VAL A C 1
ATOM 823 O O . VAL A 1 103 ? -17.708 2.784 0.376 1.00 85.38 103 VAL A O 1
ATOM 826 N N . ASP A 1 104 ? -15.551 2.497 -0.144 1.00 82.56 104 ASP A N 1
ATOM 827 C CA . ASP A 1 104 ? -15.290 3.931 -0.306 1.00 82.56 104 ASP A CA 1
ATOM 828 C C . ASP A 1 104 ? -16.005 4.504 -1.545 1.00 82.56 104 ASP A C 1
ATOM 830 O O . ASP A 1 104 ? -16.598 5.582 -1.446 1.00 82.56 104 ASP A O 1
ATOM 834 N N . ASP A 1 105 ? -16.088 3.757 -2.647 1.00 82.56 105 ASP A N 1
ATOM 835 C CA . ASP A 1 105 ? -16.881 4.133 -3.826 1.00 82.56 105 ASP A CA 1
ATOM 836 C C . ASP A 1 105 ? -18.383 4.189 -3.515 1.00 82.56 105 ASP A C 1
ATOM 838 O O . ASP A 1 105 ? -19.088 5.122 -3.917 1.00 82.56 105 ASP A O 1
ATOM 842 N N . LEU A 1 106 ? -18.893 3.221 -2.744 1.00 81.00 106 LEU A N 1
ATOM 843 C CA . LEU A 1 106 ? -20.279 3.237 -2.271 1.00 81.00 106 LEU A CA 1
ATOM 844 C C . LEU A 1 106 ? -20.561 4.465 -1.402 1.00 81.00 106 LEU A C 1
ATOM 846 O O . LEU A 1 106 ? -21.610 5.088 -1.557 1.00 81.00 106 LEU A O 1
ATOM 850 N N . LYS A 1 107 ? -19.636 4.868 -0.523 1.00 79.38 107 LYS A N 1
ATOM 851 C CA . LYS A 1 107 ? -19.804 6.095 0.274 1.00 79.38 107 LYS A CA 1
ATOM 852 C C . LYS A 1 107 ? -19.867 7.343 -0.585 1.00 79.38 107 LYS A C 1
ATOM 854 O O . LYS A 1 107 ? -20.667 8.218 -0.274 1.00 79.38 107 LYS A O 1
ATOM 859 N N . GLN A 1 108 ? -19.045 7.444 -1.629 1.00 76.25 108 GLN A N 1
ATOM 860 C CA . GLN A 1 108 ? -19.099 8.587 -2.544 1.00 76.25 108 GLN A CA 1
ATOM 861 C C . GLN A 1 108 ? -20.461 8.663 -3.243 1.00 76.25 108 GLN A C 1
ATOM 863 O O . GLN A 1 108 ? -21.051 9.738 -3.322 1.00 76.25 108 GLN A O 1
ATOM 868 N N . LYS A 1 109 ? -21.012 7.517 -3.666 1.00 76.38 109 LYS A N 1
ATOM 869 C CA . LYS A 1 109 ? -22.363 7.434 -4.244 1.00 76.38 109 LYS A CA 1
ATOM 870 C C . LYS A 1 109 ? -23.452 7.790 -3.223 1.00 76.38 109 LYS A C 1
ATOM 872 O O . LYS A 1 109 ? -24.369 8.535 -3.552 1.00 76.38 109 LYS A O 1
ATOM 877 N N . MET A 1 110 ? -23.336 7.309 -1.983 1.00 74.25 110 MET A N 1
ATOM 878 C CA . MET A 1 110 ? -24.295 7.573 -0.899 1.00 74.25 110 MET A CA 1
ATOM 879 C C . MET A 1 110 ? -24.242 9.006 -0.366 1.00 74.25 110 MET A C 1
ATOM 881 O O . MET A 1 110 ? -25.267 9.527 0.056 1.00 74.25 110 MET A O 1
ATOM 885 N N . ALA A 1 111 ? -23.082 9.667 -0.395 1.00 67.44 111 ALA A N 1
ATOM 886 C CA . ALA A 1 111 ? -22.960 11.079 -0.028 1.00 67.44 111 ALA A CA 1
ATOM 887 C C . ALA A 1 111 ? -23.817 11.992 -0.926 1.00 67.44 111 ALA A C 1
ATOM 889 O O . ALA A 1 111 ? -24.158 13.101 -0.521 1.00 67.44 111 ALA A O 1
ATOM 890 N N . ASN A 1 112 ? -24.207 11.497 -2.103 1.00 66.69 112 ASN A N 1
ATOM 891 C CA . ASN A 1 112 ? -25.104 12.165 -3.039 1.00 66.69 112 ASN A CA 1
ATOM 892 C C . ASN A 1 112 ? -26.594 11.767 -2.850 1.00 66.69 112 ASN A C 1
ATOM 894 O O . ASN A 1 112 ? -27.421 12.187 -3.656 1.00 66.69 112 ASN A O 1
ATOM 898 N N . GLY A 1 113 ? -26.953 10.974 -1.822 1.00 61.94 113 GLY A N 1
ATOM 899 C CA . GLY A 1 113 ? -28.313 10.469 -1.538 1.00 61.94 113 GLY A CA 1
ATOM 900 C C . GLY A 1 113 ? -28.743 10.541 -0.053 1.00 61.94 113 GLY A C 1
ATOM 901 O O . GLY A 1 113 ? -28.044 11.114 0.781 1.00 61.94 113 GLY A O 1
ATOM 902 N N . GLU A 1 114 ? -29.928 10.000 0.285 1.00 57.62 114 GLU A N 1
ATOM 903 C CA . GLU A 1 114 ? -30.564 10.116 1.619 1.00 57.62 114 GLU A CA 1
ATOM 904 C C . GLU A 1 114 ? -29.779 9.448 2.778 1.00 57.62 114 GLU A C 1
ATOM 906 O O . GLU A 1 114 ? -29.191 8.376 2.655 1.00 57.62 114 GLU A O 1
ATOM 911 N N . GLN A 1 115 ? -29.795 10.100 3.949 1.00 55.66 115 GLN A N 1
ATOM 912 C CA . GLN A 1 115 ? -28.744 10.046 4.984 1.00 55.66 115 GLN A CA 1
ATOM 913 C C . GLN A 1 115 ? -28.835 8.921 6.046 1.00 55.66 115 GLN A C 1
ATOM 915 O O . GLN A 1 115 ? -28.002 8.886 6.955 1.00 55.66 115 GLN A O 1
ATOM 920 N N . GLY A 1 116 ? -29.788 7.988 5.968 1.00 56.25 116 GLY A N 1
ATOM 921 C CA . GLY A 1 116 ? -30.172 7.134 7.111 1.00 56.25 116 GLY A CA 1
ATOM 922 C C . GLY A 1 116 ? -29.138 6.104 7.612 1.00 56.25 116 GLY A C 1
ATOM 923 O O . GLY A 1 116 ? -28.944 5.974 8.820 1.00 56.25 116 GLY A O 1
ATOM 924 N N . GLU A 1 117 ? -28.439 5.389 6.722 1.00 61.81 117 GLU A N 1
ATOM 925 C CA . GLU A 1 117 ? -27.553 4.255 7.094 1.00 61.81 117 GLU A CA 1
ATOM 926 C C . GLU A 1 117 ? -26.046 4.565 7.007 1.00 61.81 117 GLU A C 1
ATOM 928 O O . GLU A 1 117 ? -25.181 3.728 7.287 1.00 61.81 117 GLU A O 1
ATOM 933 N N . THR A 1 118 ? -25.710 5.808 6.669 1.00 68.50 118 THR A N 1
ATOM 934 C CA . THR A 1 118 ? -24.341 6.252 6.373 1.00 68.50 118 THR A CA 1
ATOM 935 C C . THR A 1 118 ? -23.380 6.060 7.554 1.00 68.50 118 THR A C 1
ATOM 937 O O . THR A 1 118 ? -22.252 5.592 7.379 1.00 68.50 118 THR A O 1
ATOM 940 N N . SER A 1 119 ? -23.820 6.349 8.783 1.00 74.25 119 SER A N 1
ATOM 941 C CA . SER A 1 119 ? -22.952 6.354 9.973 1.00 74.25 119 SER A CA 1
ATOM 942 C C . SER A 1 119 ? -22.298 4.998 10.268 1.00 74.25 119 SER A C 1
ATOM 944 O O . SER A 1 119 ? -21.123 4.942 10.637 1.00 74.25 119 SER A O 1
ATOM 946 N N . ARG A 1 120 ? -23.013 3.890 10.059 1.00 76.75 120 ARG A N 1
ATOM 947 C CA . ARG A 1 120 ? -22.480 2.539 10.260 1.00 76.75 120 ARG A CA 1
ATOM 948 C C . ARG A 1 120 ? -21.394 2.212 9.236 1.00 76.75 120 ARG A C 1
ATOM 950 O O . ARG A 1 120 ? -20.340 1.693 9.604 1.00 76.75 120 ARG A O 1
ATOM 957 N N . PHE A 1 121 ? -21.636 2.569 7.979 1.00 78.19 121 PHE A N 1
ATOM 958 C CA . PHE A 1 121 ? -20.708 2.381 6.867 1.00 78.19 121 PHE A CA 1
ATOM 959 C C . PHE A 1 121 ? -19.377 3.104 7.097 1.00 78.19 121 PHE A C 1
ATOM 961 O O . PHE A 1 121 ? -18.295 2.521 6.956 1.00 78.19 121 PHE A O 1
ATOM 968 N N . PHE A 1 122 ? -19.437 4.372 7.515 1.00 81.19 122 PHE A N 1
ATOM 969 C CA . PHE A 1 122 ? -18.246 5.158 7.849 1.00 81.19 122 PHE A CA 1
ATOM 970 C C . PHE A 1 122 ? -17.461 4.556 9.019 1.00 81.19 122 PHE A C 1
ATOM 972 O O . PHE A 1 122 ? -16.231 4.544 8.998 1.00 81.19 122 PHE A O 1
ATOM 979 N N . ARG A 1 123 ? -18.150 3.996 10.014 1.00 83.50 123 ARG A N 1
ATOM 980 C CA . ARG A 1 123 ? -17.503 3.391 11.184 1.00 83.50 123 ARG A CA 1
ATOM 981 C C . ARG A 1 123 ? -16.847 2.049 10.880 1.00 83.50 123 ARG A C 1
ATOM 983 O O . ARG A 1 123 ? -15.697 1.839 11.269 1.00 83.50 123 ARG A O 1
ATOM 990 N N . TRP A 1 124 ? -17.541 1.166 10.156 1.00 88.56 124 TRP A N 1
ATOM 991 C CA . TRP A 1 124 ? -16.984 -0.118 9.720 1.00 88.56 124 TRP A CA 1
ATOM 992 C C . TRP A 1 124 ? -15.693 0.099 8.933 1.00 88.56 124 TRP A C 1
ATOM 994 O O . TRP A 1 124 ? -14.638 -0.409 9.300 1.00 88.56 124 TRP A O 1
ATOM 1004 N N . SER A 1 125 ? -15.761 0.936 7.904 1.00 88.25 125 SER A N 1
ATOM 1005 C CA . SER A 1 125 ? -14.630 1.215 7.017 1.00 88.25 125 SER A CA 1
ATOM 1006 C C . SER A 1 125 ? -13.459 1.884 7.736 1.00 88.25 125 SER A C 1
ATOM 1008 O O . SER A 1 125 ? -12.312 1.520 7.486 1.00 88.25 125 SER A O 1
ATOM 1010 N N . GLN A 1 126 ? -13.714 2.803 8.675 1.00 87.00 126 GLN A N 1
ATOM 1011 C CA . GLN A 1 126 ? -12.660 3.412 9.484 1.00 87.00 126 GLN A CA 1
ATOM 1012 C C . GLN A 1 126 ? -11.914 2.358 10.313 1.00 87.00 126 GLN A C 1
ATOM 1014 O O . GLN A 1 126 ? -10.682 2.322 10.295 1.00 87.00 126 GLN A O 1
ATOM 1019 N N . LEU A 1 127 ? -12.635 1.476 11.012 1.00 88.88 127 LEU A N 1
ATOM 1020 C CA . LEU A 1 127 ? -12.023 0.402 11.801 1.00 88.88 127 LEU A CA 1
ATOM 1021 C C . LEU A 1 127 ? -11.318 -0.629 10.915 1.00 88.88 127 LEU A C 1
ATOM 1023 O O . LEU A 1 127 ? -10.177 -1.000 11.196 1.00 88.88 127 LEU A O 1
ATOM 1027 N N . ARG A 1 128 ? -11.952 -1.044 9.816 1.00 91.75 128 ARG A N 1
ATOM 1028 C CA . ARG A 1 128 ? -11.394 -1.991 8.846 1.00 91.75 128 ARG A CA 1
ATOM 1029 C C . ARG A 1 128 ? -10.083 -1.475 8.255 1.00 91.75 128 ARG A C 1
ATOM 1031 O O . ARG A 1 128 ? -9.094 -2.204 8.209 1.00 91.75 128 ARG A O 1
ATOM 1038 N N . ARG A 1 129 ? -10.024 -0.189 7.905 1.00 90.94 129 ARG A N 1
ATOM 1039 C CA . ARG A 1 129 ? -8.815 0.478 7.403 1.00 90.94 129 ARG A CA 1
ATOM 1040 C C . ARG A 1 129 ? -7.674 0.456 8.421 1.00 90.94 129 ARG A C 1
ATOM 1042 O O . ARG A 1 129 ? -6.538 0.151 8.057 1.00 90.94 129 ARG A O 1
ATOM 1049 N N . GLN A 1 130 ? -7.956 0.724 9.699 1.00 90.69 130 GLN A N 1
ATOM 1050 C CA . GLN A 1 130 ? -6.943 0.599 10.756 1.00 90.69 130 GLN A CA 1
ATOM 1051 C C . GLN A 1 130 ? -6.473 -0.853 10.921 1.00 90.69 130 GLN A C 1
ATOM 1053 O O . GLN A 1 130 ? -5.280 -1.092 11.112 1.00 90.69 130 GLN A O 1
ATOM 1058 N N . ALA A 1 131 ? -7.384 -1.828 10.827 1.00 92.19 131 ALA A N 1
ATOM 1059 C CA . ALA A 1 131 ? -7.054 -3.248 10.962 1.00 92.19 131 ALA A CA 1
ATOM 1060 C C . ALA A 1 131 ? -6.116 -3.712 9.848 1.00 92.19 131 ALA A C 1
ATOM 1062 O O . ALA A 1 131 ? -5.128 -4.398 10.117 1.00 92.19 131 ALA A O 1
ATOM 1063 N N . VAL A 1 132 ? -6.380 -3.284 8.613 1.00 92.81 132 VAL A N 1
ATOM 1064 C CA . VAL A 1 132 ? -5.512 -3.5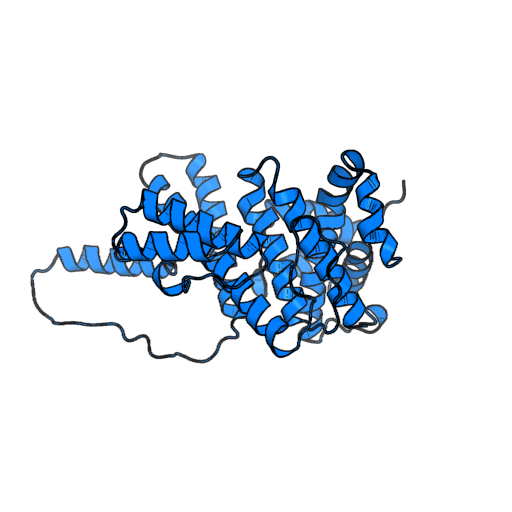54 7.467 1.00 92.81 132 VAL A CA 1
ATOM 1065 C C . VAL A 1 132 ? -4.140 -2.901 7.647 1.00 92.81 132 VAL A C 1
ATOM 1067 O O . VAL A 1 132 ? -3.131 -3.581 7.475 1.00 92.81 132 VAL A O 1
ATOM 1070 N N . ARG A 1 133 ? -4.060 -1.640 8.098 1.00 90.25 133 ARG A N 1
ATOM 1071 C CA . ARG A 1 133 ? -2.761 -1.007 8.413 1.00 90.25 133 ARG A CA 1
ATOM 1072 C C . ARG A 1 133 ? -1.953 -1.781 9.437 1.00 90.25 133 ARG A C 1
ATOM 1074 O O . ARG A 1 133 ? -0.756 -1.978 9.244 1.00 90.25 133 ARG A O 1
ATOM 1081 N N . ALA A 1 134 ? -2.600 -2.207 10.519 1.00 91.38 134 ALA A N 1
ATOM 1082 C CA . ALA A 1 134 ? -1.956 -3.009 11.548 1.00 91.38 134 ALA A CA 1
ATOM 1083 C C . ALA A 1 134 ? -1.411 -4.322 10.966 1.00 91.38 134 ALA A C 1
ATOM 1085 O O . ALA A 1 134 ? -0.287 -4.700 11.278 1.00 91.38 134 ALA A O 1
ATOM 1086 N N . ARG A 1 135 ? -2.174 -4.988 10.086 1.00 93.38 135 ARG A N 1
ATOM 1087 C CA . ARG A 1 135 ? -1.739 -6.216 9.403 1.00 93.38 135 ARG A CA 1
ATOM 1088 C C . ARG A 1 135 ? -0.531 -5.979 8.497 1.00 93.38 135 ARG A C 1
ATOM 1090 O O . ARG A 1 135 ? 0.436 -6.722 8.622 1.00 93.38 135 ARG A O 1
ATOM 1097 N N . ILE A 1 136 ? -0.551 -4.940 7.657 1.00 93.19 136 ILE A N 1
ATOM 1098 C CA . ILE A 1 136 ? 0.584 -4.596 6.781 1.00 93.19 136 ILE A CA 1
ATOM 1099 C C . ILE A 1 136 ? 1.835 -4.312 7.624 1.00 93.19 136 ILE A C 1
ATOM 1101 O O . ILE A 1 136 ? 2.894 -4.872 7.359 1.00 93.19 136 ILE A O 1
ATOM 1105 N N . LEU A 1 137 ? 1.705 -3.508 8.685 1.00 90.94 137 LEU A N 1
ATOM 1106 C CA . LEU A 1 137 ? 2.828 -3.147 9.553 1.00 90.94 137 LEU A CA 1
ATOM 1107 C C . LEU A 1 137 ? 3.395 -4.350 10.318 1.00 90.94 137 LEU A C 1
ATOM 1109 O O . LEU A 1 137 ? 4.609 -4.505 10.419 1.00 90.94 137 LEU A O 1
ATOM 1113 N N . ASN A 1 138 ? 2.531 -5.209 10.860 1.00 91.94 138 ASN A N 1
ATOM 1114 C CA . ASN A 1 138 ? 2.975 -6.411 11.562 1.00 91.94 138 ASN A CA 1
ATOM 1115 C C . ASN A 1 138 ? 3.665 -7.385 10.603 1.00 91.94 138 ASN A C 1
ATOM 1117 O O . ASN A 1 138 ? 4.710 -7.923 10.955 1.00 91.94 138 ASN A O 1
ATOM 1121 N N . TYR A 1 139 ? 3.137 -7.536 9.386 1.00 92.94 139 TYR A N 1
ATOM 1122 C CA . TYR A 1 139 ? 3.754 -8.369 8.361 1.00 92.94 139 TYR A CA 1
ATOM 1123 C C . TYR A 1 139 ? 5.096 -7.795 7.878 1.00 92.94 139 TYR A C 1
ATOM 1125 O O . TYR A 1 139 ? 6.057 -8.538 7.707 1.00 92.94 139 TYR A O 1
ATOM 1133 N N . TRP A 1 140 ? 5.225 -6.469 7.754 1.00 91.38 140 TRP A N 1
ATOM 1134 C CA . TRP A 1 140 ? 6.523 -5.817 7.553 1.00 91.38 140 TRP A CA 1
ATOM 1135 C C . TRP A 1 140 ? 7.521 -6.202 8.656 1.00 91.38 140 TRP A C 1
ATOM 1137 O O . TRP A 1 140 ? 8.631 -6.638 8.357 1.00 91.38 140 TRP A O 1
ATOM 1147 N N . CYS A 1 141 ? 7.120 -6.115 9.928 1.00 90.56 141 CYS A N 1
ATOM 1148 C CA . CYS A 1 141 ? 7.967 -6.538 11.043 1.00 90.56 141 CYS A CA 1
ATOM 1149 C C . CYS A 1 141 ? 8.343 -8.029 10.963 1.00 90.56 141 CYS A C 1
ATOM 1151 O O . CYS A 1 141 ? 9.505 -8.356 11.200 1.00 90.56 141 CYS A O 1
ATOM 1153 N N . ASP A 1 142 ? 7.412 -8.911 10.580 1.00 91.62 142 ASP A N 1
ATOM 1154 C CA . ASP A 1 142 ? 7.678 -10.346 10.370 1.00 91.62 142 ASP A CA 1
ATOM 1155 C C . ASP A 1 142 ? 8.738 -10.598 9.296 1.00 91.62 142 ASP A C 1
ATOM 1157 O O . ASP A 1 142 ? 9.550 -11.509 9.437 1.00 91.62 142 ASP A O 1
ATOM 1161 N N . LEU A 1 143 ? 8.767 -9.775 8.246 1.00 90.69 143 LEU A N 1
ATOM 1162 C CA . LEU A 1 143 ? 9.767 -9.871 7.187 1.00 90.69 143 LEU A CA 1
ATOM 1163 C C . LEU A 1 143 ? 11.123 -9.289 7.600 1.00 90.69 143 LEU A C 1
ATOM 1165 O O . LEU A 1 143 ? 12.155 -9.818 7.199 1.00 90.69 143 LEU A O 1
ATOM 1169 N N . THR A 1 144 ? 11.142 -8.189 8.362 1.00 90.56 144 THR A N 1
ATOM 1170 C CA . THR A 1 144 ? 12.382 -7.425 8.584 1.00 90.56 144 THR A CA 1
ATOM 1171 C C . THR A 1 144 ? 13.133 -7.741 9.868 1.00 90.56 144 THR A C 1
ATOM 1173 O O . THR A 1 144 ? 14.359 -7.630 9.883 1.00 90.56 144 THR A O 1
ATOM 1176 N N . GLU A 1 145 ? 12.428 -8.089 10.948 1.00 89.81 145 GLU A N 1
ATOM 1177 C CA . GLU A 1 145 ? 13.051 -8.311 12.258 1.00 89.81 145 GLU A CA 1
ATOM 1178 C C . GLU A 1 145 ? 13.943 -9.564 12.275 1.00 89.81 145 GLU A C 1
ATOM 1180 O O . GLU A 1 145 ? 15.081 -9.442 12.728 1.00 89.81 145 GLU A O 1
ATOM 1185 N N . PRO A 1 146 ? 13.514 -10.734 11.749 1.00 89.88 146 PRO A N 1
ATOM 1186 C CA . PRO A 1 146 ? 14.325 -11.953 11.816 1.00 89.88 146 PRO A CA 1
ATOM 1187 C C . PRO A 1 146 ? 15.609 -11.875 10.989 1.00 89.88 146 PRO A C 1
ATOM 1189 O O . PRO A 1 146 ? 16.612 -12.488 11.339 1.00 89.88 146 PRO A O 1
ATOM 1192 N N . THR A 1 147 ? 15.584 -11.129 9.883 1.00 87.94 147 THR A N 1
ATOM 1193 C CA . THR A 1 147 ? 16.719 -11.016 8.959 1.00 87.94 147 THR A CA 1
ATOM 1194 C C . THR A 1 147 ? 17.564 -9.771 9.207 1.00 87.94 147 THR A C 1
ATOM 1196 O O . THR A 1 147 ? 18.480 -9.510 8.430 1.00 87.94 147 THR A O 1
ATOM 1199 N N . HIS A 1 148 ? 17.222 -8.952 10.211 1.00 87.75 148 HIS A N 1
ATOM 1200 C CA . HIS A 1 148 ? 17.807 -7.623 10.415 1.00 87.75 148 HIS A CA 1
ATOM 1201 C C . HIS A 1 148 ? 17.879 -6.811 9.107 1.00 87.75 148 HIS A C 1
ATOM 1203 O O . HIS A 1 148 ? 18.883 -6.171 8.798 1.00 87.75 148 HIS A O 1
ATOM 1209 N N . ALA A 1 149 ? 16.807 -6.872 8.303 1.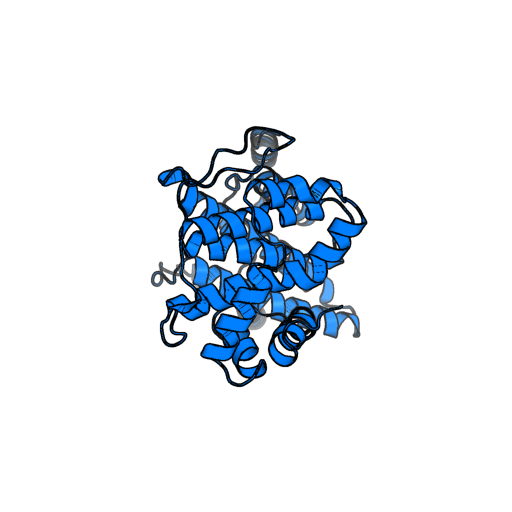00 86.25 149 ALA A N 1
ATOM 1210 C CA . ALA A 1 149 ? 16.808 -6.325 6.945 1.00 86.25 149 ALA A CA 1
ATOM 1211 C C . ALA A 1 149 ? 17.006 -4.807 6.910 1.00 86.25 149 ALA A C 1
ATOM 1213 O O . ALA A 1 149 ? 17.517 -4.281 5.922 1.00 86.25 149 ALA A O 1
ATOM 1214 N N . VAL A 1 150 ? 16.596 -4.111 7.969 1.00 85.69 150 VAL A N 1
ATOM 1215 C CA . VAL A 1 150 ? 16.676 -2.656 8.096 1.00 85.69 150 VAL A CA 1
ATOM 1216 C C . VAL A 1 150 ? 17.153 -2.268 9.489 1.00 85.69 150 VAL A C 1
ATOM 1218 O O . VAL A 1 150 ? 16.848 -2.954 10.468 1.00 85.69 150 VAL A O 1
ATOM 1221 N N . ASP A 1 151 ? 17.870 -1.149 9.588 1.00 81.75 151 ASP A N 1
ATOM 1222 C CA . ASP A 1 151 ? 18.282 -0.624 10.891 1.00 81.75 151 ASP A CA 1
ATOM 1223 C C . ASP A 1 151 ? 17.060 -0.239 11.748 1.00 81.75 151 ASP A C 1
ATOM 1225 O O . ASP A 1 151 ? 16.086 0.331 11.236 1.00 81.75 151 ASP A O 1
ATOM 1229 N N . PRO A 1 152 ? 17.091 -0.504 13.068 1.00 70.88 152 PRO A N 1
ATOM 1230 C CA . PRO A 1 152 ? 16.000 -0.132 13.955 1.00 70.88 152 PRO A CA 1
ATOM 1231 C C . PRO A 1 152 ? 15.802 1.388 13.972 1.00 70.88 152 PRO A C 1
ATOM 1233 O O . PRO A 1 152 ? 16.752 2.168 13.987 1.00 70.88 152 PRO A O 1
ATOM 1236 N N . SER A 1 153 ? 14.542 1.827 14.021 1.00 65.31 153 SER A N 1
ATOM 1237 C CA . SER A 1 153 ? 14.208 3.252 14.112 1.00 65.31 153 SER A CA 1
ATOM 1238 C C . SER A 1 153 ? 14.649 3.820 15.469 1.00 65.31 153 SER A C 1
ATOM 1240 O O . SER A 1 153 ? 13.966 3.606 16.475 1.00 65.31 153 SER A O 1
ATOM 1242 N N . THR A 1 154 ? 15.784 4.523 15.516 1.00 56.09 154 THR A N 1
ATOM 1243 C CA . THR A 1 154 ? 16.411 4.984 16.771 1.00 56.09 154 THR A CA 1
ATOM 1244 C C . THR A 1 154 ? 16.187 6.455 17.128 1.00 56.09 154 THR A C 1
ATOM 1246 O O . THR A 1 154 ? 16.491 6.821 18.261 1.00 56.09 154 THR A O 1
ATOM 1249 N N . SER A 1 155 ? 15.611 7.312 16.275 1.00 50.97 155 SER A N 1
ATOM 1250 C CA . SER A 1 155 ? 15.395 8.718 16.666 1.00 50.97 155 SER A CA 1
ATOM 1251 C C . SER A 1 155 ? 14.261 9.442 15.927 1.00 50.97 155 SER A C 1
ATOM 1253 O O . SER A 1 155 ? 13.722 8.967 14.928 1.00 50.97 155 SER A O 1
ATOM 1255 N N . THR A 1 156 ? 13.907 10.605 16.480 1.00 51.72 156 THR A N 1
ATOM 1256 C CA . THR A 1 156 ? 12.893 11.579 16.042 1.00 51.72 156 THR A CA 1
ATOM 1257 C C . THR A 1 156 ? 13.261 12.345 14.763 1.00 51.72 156 THR A C 1
ATOM 1259 O O . THR A 1 156 ? 12.421 13.069 14.236 1.00 51.72 156 THR A O 1
ATOM 1262 N N . THR A 1 157 ? 14.477 12.172 14.247 1.00 51.44 157 THR A N 1
ATOM 1263 C CA . THR A 1 157 ? 14.952 12.753 12.983 1.00 51.44 157 THR A CA 1
ATOM 1264 C C . THR A 1 157 ? 15.877 11.740 12.320 1.00 51.44 157 THR A C 1
ATOM 1266 O O . THR A 1 157 ? 17.014 11.576 12.768 1.00 51.44 157 THR A O 1
ATOM 1269 N N . PRO A 1 158 ? 15.424 11.006 11.293 1.00 55.16 158 PRO A N 1
ATOM 1270 C CA . PRO A 1 158 ? 16.237 9.928 10.769 1.00 55.16 158 PRO A CA 1
ATOM 1271 C C . PRO A 1 158 ? 17.176 10.452 9.670 1.00 55.16 158 PRO A C 1
ATOM 1273 O O . PRO A 1 158 ? 16.690 11.043 8.702 1.00 55.16 158 PRO A O 1
ATOM 1276 N N . PRO A 1 159 ? 18.495 10.168 9.720 1.00 55.19 159 PRO A N 1
ATOM 1277 C CA . PRO A 1 159 ? 19.177 9.817 8.484 1.00 55.19 159 PRO A CA 1
ATOM 1278 C C . PRO A 1 159 ? 18.450 8.607 7.872 1.00 55.19 159 PRO A C 1
ATOM 1280 O O . PRO A 1 159 ? 17.865 7.790 8.597 1.00 55.19 159 PRO A O 1
ATOM 1283 N N . PRO A 1 160 ? 18.421 8.488 6.542 1.00 60.59 160 PRO A N 1
ATOM 1284 C CA . PRO A 1 160 ? 17.534 7.544 5.887 1.00 60.59 160 PRO A CA 1
ATOM 1285 C C . PRO A 1 160 ? 17.931 6.100 6.245 1.00 60.59 160 PRO A C 1
ATOM 1287 O O . PRO A 1 160 ? 19.103 5.727 6.193 1.00 60.59 160 PRO A O 1
ATOM 1290 N N . THR A 1 161 ? 16.946 5.279 6.622 1.00 73.12 161 THR A N 1
ATOM 1291 C CA . THR A 1 161 ? 17.150 3.918 7.152 1.00 73.12 161 THR A CA 1
ATOM 1292 C C . THR A 1 161 ? 17.860 3.016 6.152 1.00 73.12 161 THR A C 1
ATOM 1294 O O . THR A 1 161 ? 17.386 2.838 5.027 1.00 73.12 161 THR A O 1
ATOM 1297 N N . LYS A 1 162 ? 19.007 2.463 6.556 1.00 79.94 162 LYS A N 1
ATOM 1298 C CA . LYS A 1 162 ? 19.804 1.570 5.716 1.00 79.94 162 LYS A CA 1
ATOM 1299 C C . LYS A 1 162 ? 19.091 0.228 5.543 1.00 79.94 162 LYS A C 1
ATOM 1301 O O . LYS A 1 162 ? 18.503 -0.289 6.494 1.00 79.94 162 LYS A O 1
ATOM 1306 N N . VAL A 1 163 ? 19.145 -0.306 4.323 1.00 86.69 163 VAL A N 1
ATOM 1307 C CA . VAL A 1 163 ? 18.563 -1.600 3.944 1.00 86.69 163 VAL A CA 1
ATOM 1308 C C . VAL A 1 163 ? 19.703 -2.583 3.677 1.00 86.69 163 VAL A C 1
ATOM 1310 O O . VAL A 1 163 ? 20.501 -2.384 2.763 1.00 86.69 163 VAL A O 1
ATOM 1313 N N . HIS A 1 164 ? 19.791 -3.636 4.484 1.00 87.25 164 HIS A N 1
ATOM 1314 C CA . HIS A 1 164 ? 20.822 -4.678 4.393 1.00 87.25 164 HIS A CA 1
ATOM 1315 C C . HIS A 1 164 ? 20.359 -5.875 3.562 1.00 87.25 164 HIS A C 1
ATOM 1317 O O . HIS A 1 164 ? 21.152 -6.476 2.834 1.00 87.25 164 HIS A O 1
ATOM 1323 N N . HIS A 1 165 ? 19.067 -6.190 3.631 1.00 88.19 165 HIS A N 1
ATOM 1324 C CA . HIS A 1 165 ? 18.414 -7.275 2.904 1.00 88.19 165 HIS A CA 1
ATOM 1325 C C . HIS A 1 165 ? 17.069 -6.784 2.366 1.00 88.19 165 HIS A C 1
ATOM 1327 O O . HIS A 1 165 ? 16.430 -5.945 2.995 1.00 88.19 165 HIS A O 1
ATOM 1333 N N . ALA A 1 166 ? 16.634 -7.306 1.221 1.00 90.88 166 ALA A N 1
ATOM 1334 C CA . ALA A 1 166 ? 15.342 -6.982 0.638 1.00 90.88 166 ALA A CA 1
ATOM 1335 C C . ALA A 1 166 ? 14.689 -8.228 0.033 1.00 90.88 166 ALA A C 1
ATOM 1337 O O . ALA A 1 166 ? 15.371 -9.145 -0.414 1.00 90.88 166 ALA A O 1
ATOM 1338 N N . SER A 1 167 ? 13.359 -8.244 0.015 1.00 91.56 167 SER A N 1
ATOM 1339 C CA . SER A 1 167 ? 12.543 -9.258 -0.656 1.00 91.56 167 SER A CA 1
ATOM 1340 C C . SER A 1 167 ? 11.411 -8.583 -1.438 1.00 91.56 167 SER A C 1
ATOM 1342 O O . SER A 1 167 ? 11.045 -7.437 -1.156 1.00 91.56 167 SER A O 1
ATOM 1344 N N . VAL A 1 168 ? 10.816 -9.290 -2.403 1.00 90.69 168 VAL A N 1
ATOM 1345 C CA . VAL A 1 168 ? 9.624 -8.793 -3.120 1.00 90.69 168 VAL A CA 1
ATOM 1346 C C . VAL A 1 168 ? 8.475 -8.539 -2.140 1.00 90.69 168 VAL A C 1
ATOM 1348 O O . VAL A 1 168 ? 7.834 -7.496 -2.206 1.00 90.69 168 VAL A O 1
ATOM 1351 N N . ALA A 1 169 ? 8.285 -9.422 -1.154 1.00 91.69 169 ALA A N 1
ATOM 1352 C CA . ALA A 1 169 ? 7.273 -9.250 -0.112 1.00 91.69 169 ALA A CA 1
ATOM 1353 C C . ALA A 1 169 ? 7.471 -7.955 0.699 1.00 91.69 169 ALA A C 1
ATOM 1355 O O . ALA A 1 169 ? 6.499 -7.263 0.991 1.00 91.69 169 ALA A O 1
ATOM 1356 N N . MET A 1 170 ? 8.720 -7.579 1.008 1.00 92.56 170 MET A N 1
ATOM 1357 C CA . MET A 1 170 ? 9.014 -6.294 1.656 1.00 92.56 170 MET A CA 1
ATOM 1358 C C . MET A 1 170 ? 8.594 -5.112 0.773 1.00 92.56 170 MET A C 1
ATOM 1360 O O . MET A 1 170 ? 8.005 -4.152 1.268 1.00 92.56 170 MET A O 1
ATOM 1364 N N . CYS A 1 171 ? 8.860 -5.186 -0.532 1.00 93.69 171 CYS A N 1
ATOM 1365 C CA . CYS A 1 171 ? 8.469 -4.143 -1.478 1.00 93.69 171 CYS A CA 1
ATOM 1366 C C . CYS A 1 171 ? 6.943 -4.042 -1.612 1.00 93.69 171 CYS A C 1
ATOM 1368 O O . CYS A 1 171 ? 6.404 -2.938 -1.581 1.00 93.69 171 CYS A O 1
ATOM 1370 N N . LEU A 1 172 ? 6.236 -5.176 -1.659 1.00 94.38 172 LEU A N 1
ATOM 1371 C CA . LEU A 1 172 ? 4.772 -5.213 -1.643 1.00 94.38 172 LEU A CA 1
ATOM 1372 C C . LEU A 1 172 ? 4.206 -4.558 -0.374 1.00 94.38 172 LEU A C 1
ATOM 1374 O O . LEU A 1 172 ? 3.291 -3.747 -0.475 1.00 94.38 172 LEU A O 1
ATOM 1378 N N . CYS A 1 173 ? 4.772 -4.825 0.809 1.00 93.88 173 CYS A N 1
ATOM 1379 C CA . CYS A 1 173 ? 4.356 -4.163 2.055 1.00 93.88 173 CYS A CA 1
ATOM 1380 C C . CYS A 1 173 ? 4.497 -2.638 1.999 1.00 93.88 173 CYS A C 1
ATOM 1382 O O . CYS A 1 173 ? 3.611 -1.909 2.446 1.00 93.88 173 CYS A O 1
ATOM 1384 N N . LEU A 1 174 ? 5.611 -2.145 1.459 1.00 93.88 174 LEU A N 1
ATOM 1385 C CA . LEU A 1 174 ? 5.864 -0.711 1.331 1.00 93.88 174 LEU A CA 1
ATOM 1386 C C . LEU A 1 174 ? 4.918 -0.064 0.312 1.00 93.88 174 LEU A C 1
ATOM 1388 O O . LEU A 1 174 ? 4.329 0.976 0.603 1.00 93.88 174 LEU A O 1
ATOM 1392 N N . ALA A 1 175 ? 4.703 -0.711 -0.835 1.00 95.06 175 ALA A N 1
ATOM 1393 C CA . ALA A 1 175 ? 3.730 -0.280 -1.835 1.00 95.06 175 ALA A CA 1
ATOM 1394 C C . ALA A 1 175 ? 2.295 -0.267 -1.271 1.00 95.06 175 ALA A C 1
ATOM 1396 O O . ALA A 1 175 ? 1.552 0.684 -1.499 1.00 95.06 175 ALA A O 1
ATOM 1397 N N . LEU A 1 176 ? 1.928 -1.246 -0.439 1.00 94.88 176 LEU A N 1
ATOM 1398 C CA . LEU A 1 176 ? 0.653 -1.282 0.286 1.00 94.88 176 LEU A CA 1
ATOM 1399 C C . LEU A 1 176 ? 0.508 -0.128 1.287 1.00 94.88 176 LEU A C 1
ATOM 1401 O O . LEU A 1 176 ? -0.562 0.473 1.383 1.00 94.88 176 LEU A O 1
ATOM 1405 N N . HIS A 1 177 ? 1.569 0.220 2.023 1.00 91.38 177 HIS A N 1
ATOM 1406 C CA . HIS A 1 177 ? 1.556 1.393 2.902 1.00 91.38 177 HIS A CA 1
ATOM 1407 C C . HIS A 1 177 ? 1.329 2.693 2.121 1.00 91.38 177 HIS A C 1
ATOM 1409 O O . HIS A 1 177 ? 0.543 3.533 2.562 1.00 91.38 177 HIS A O 1
ATOM 1415 N N . ILE A 1 178 ? 1.973 2.834 0.959 1.00 91.00 178 ILE A N 1
ATOM 1416 C CA . ILE A 1 178 ? 1.786 3.968 0.044 1.00 91.00 178 ILE A CA 1
ATOM 1417 C C . ILE A 1 178 ? 0.343 4.002 -0.474 1.00 91.00 178 ILE A C 1
ATOM 1419 O O . ILE A 1 178 ? -0.318 5.034 -0.353 1.00 91.00 178 ILE A O 1
ATOM 1423 N N . PHE A 1 179 ? -0.169 2.875 -0.977 1.00 92.25 179 PHE A N 1
ATOM 1424 C CA . PHE A 1 179 ? -1.541 2.749 -1.474 1.00 92.25 179 PHE A CA 1
ATOM 1425 C C . PHE A 1 179 ? -2.557 3.175 -0.418 1.00 92.25 179 PHE A C 1
ATOM 1427 O O . PHE A 1 179 ? -3.417 4.009 -0.672 1.00 92.25 179 PHE A O 1
ATOM 1434 N N . VAL A 1 180 ? -2.429 2.657 0.803 1.00 89.69 180 VAL A N 1
ATOM 1435 C CA . VAL A 1 180 ? -3.348 2.987 1.891 1.00 89.69 180 VAL A CA 1
ATOM 1436 C C . VAL A 1 180 ? -3.305 4.476 2.238 1.00 89.69 180 VAL A C 1
ATOM 1438 O O . VAL A 1 180 ? -4.345 5.048 2.562 1.00 89.69 180 VAL A O 1
ATOM 1441 N N . ALA A 1 181 ? -2.130 5.104 2.194 1.00 84.56 181 ALA A N 1
ATOM 1442 C CA . ALA A 1 181 ? -1.983 6.512 2.533 1.00 84.56 181 ALA A CA 1
ATOM 1443 C C . ALA A 1 181 ? -2.605 7.433 1.466 1.00 84.56 181 ALA A C 1
ATOM 1445 O O . ALA A 1 181 ? -3.357 8.342 1.816 1.00 84.56 181 ALA A O 1
ATOM 1446 N N . PHE A 1 182 ? -2.355 7.176 0.177 1.00 81.00 182 PHE A N 1
ATOM 1447 C CA . PHE A 1 182 ? -2.908 7.988 -0.915 1.00 81.00 182 PHE A CA 1
ATOM 1448 C C . PHE A 1 182 ? -4.356 7.639 -1.251 1.00 81.00 182 PHE A C 1
ATOM 1450 O O . PHE A 1 182 ? -5.201 8.525 -1.309 1.00 81.00 182 PHE A O 1
ATOM 1457 N N . GLY A 1 183 ? -4.640 6.352 -1.428 1.00 79.44 183 GLY A N 1
ATOM 1458 C CA . GLY A 1 183 ? -5.938 5.841 -1.852 1.00 79.44 183 GLY A CA 1
ATOM 1459 C C . GLY A 1 183 ? -7.036 6.048 -0.826 1.00 79.44 183 GLY A C 1
ATOM 1460 O O . GLY A 1 183 ? -8.155 6.401 -1.177 1.00 79.44 183 GLY A O 1
ATOM 1461 N N . LEU A 1 184 ? -6.715 5.853 0.456 1.00 79.31 184 LEU A N 1
ATOM 1462 C CA . LEU A 1 184 ? -7.736 5.785 1.498 1.00 79.31 184 LEU A CA 1
ATOM 1463 C C . LEU A 1 184 ? -7.644 6.926 2.521 1.00 79.31 184 LEU A C 1
ATOM 1465 O O . LEU A 1 184 ? -8.609 7.146 3.250 1.00 79.31 184 LEU A O 1
ATOM 1469 N N . GLU A 1 185 ? -6.533 7.667 2.630 1.00 75.56 185 GLU A N 1
ATOM 1470 C CA . GLU A 1 185 ? -6.400 8.731 3.648 1.00 75.56 185 GLU A CA 1
ATOM 1471 C C . GLU A 1 185 ? -6.126 10.140 3.146 1.00 75.56 185 GLU A C 1
ATOM 1473 O O . GLU A 1 185 ? -6.240 11.065 3.953 1.00 75.56 185 GLU A O 1
ATOM 1478 N N . ALA A 1 186 ? -5.770 10.339 1.878 1.00 65.75 186 ALA A N 1
ATOM 1479 C CA . ALA A 1 186 ? -5.345 11.653 1.395 1.00 65.75 186 ALA A CA 1
ATOM 1480 C C . ALA A 1 186 ? -6.395 12.753 1.654 1.00 65.75 186 ALA A C 1
ATOM 1482 O O . ALA A 1 186 ? -6.041 13.882 1.986 1.00 65.75 186 ALA A O 1
ATOM 1483 N N . SER A 1 187 ? -7.688 12.412 1.617 1.00 54.53 187 SER A N 1
ATOM 1484 C CA . SER A 1 187 ? -8.798 13.328 1.920 1.00 54.53 187 SER A CA 1
ATOM 1485 C C . SER A 1 187 ? -8.931 13.712 3.402 1.00 54.53 187 SER A C 1
ATOM 1487 O O . SER A 1 187 ? -9.547 14.727 3.720 1.00 54.53 187 SER A O 1
ATOM 1489 N N . LEU A 1 188 ? -8.349 12.938 4.323 1.00 52.00 188 LEU A N 1
ATOM 1490 C CA . LEU A 1 188 ? -8.486 13.123 5.773 1.00 52.00 188 LEU A CA 1
ATOM 1491 C C . LEU A 1 188 ? -7.339 13.930 6.402 1.00 52.00 188 LEU A C 1
ATOM 1493 O O . LEU A 1 188 ? -7.388 14.229 7.597 1.00 52.00 188 LEU A O 1
ATOM 1497 N N . LEU A 1 189 ? -6.272 14.241 5.659 1.00 50.03 189 LEU A N 1
ATOM 1498 C CA . LEU A 1 189 ? -4.987 14.611 6.258 1.00 50.03 189 LEU A CA 1
ATOM 1499 C C . LEU A 1 189 ? -4.324 15.779 5.533 1.00 50.03 189 LEU A C 1
ATOM 1501 O O . LEU A 1 189 ? -3.794 15.621 4.440 1.00 50.03 189 LEU A O 1
ATOM 1505 N N . LYS A 1 190 ? -4.275 16.949 6.182 1.00 50.94 190 LYS A N 1
ATOM 1506 C CA . LYS A 1 190 ? -3.640 18.130 5.589 1.00 50.94 190 LYS A CA 1
ATOM 1507 C C . LYS A 1 190 ? -2.118 18.244 5.755 1.00 50.94 190 LYS A C 1
ATOM 1509 O O . LYS A 1 190 ? -1.557 18.894 4.888 1.00 50.94 190 LYS A O 1
ATOM 1514 N N . GLN A 1 191 ? -1.412 17.692 6.764 1.00 49.69 191 GLN A N 1
ATOM 1515 C CA . GLN A 1 191 ? 0.025 18.061 6.922 1.00 49.69 191 GLN A CA 1
ATOM 1516 C C . GLN A 1 191 ? 1.056 17.022 7.439 1.00 49.69 191 GLN A C 1
ATOM 1518 O O . GLN A 1 191 ? 2.187 17.062 6.960 1.00 49.69 191 GLN A O 1
ATOM 1523 N N . ASP A 1 192 ? 0.747 16.055 8.318 1.00 52.53 192 ASP A N 1
ATOM 1524 C CA . ASP A 1 192 ? 1.831 15.249 8.947 1.00 52.53 192 ASP A CA 1
ATOM 1525 C C . ASP A 1 192 ? 2.214 13.945 8.219 1.00 52.53 192 ASP A C 1
ATOM 1527 O O . ASP A 1 192 ? 3.378 13.533 8.228 1.00 52.53 192 ASP A O 1
ATOM 1531 N N . TRP A 1 193 ? 1.252 13.280 7.573 1.00 53.41 193 TRP A N 1
ATOM 1532 C CA . TRP A 1 193 ? 1.461 11.971 6.922 1.00 53.41 193 TRP A CA 1
ATOM 1533 C C . TRP A 1 193 ? 2.369 12.071 5.686 1.00 53.41 193 TRP A C 1
ATOM 1535 O O . TRP A 1 193 ? 3.069 11.129 5.331 1.00 53.41 193 TRP A O 1
ATOM 1545 N N . ILE A 1 194 ? 2.464 13.264 5.105 1.00 60.19 194 ILE A N 1
ATOM 1546 C CA . ILE A 1 194 ? 3.405 13.619 4.040 1.00 60.19 194 ILE A CA 1
ATOM 1547 C C . ILE A 1 194 ? 4.825 13.110 4.369 1.00 60.19 194 ILE A C 1
ATOM 1549 O O . ILE A 1 194 ? 5.446 12.435 3.556 1.00 60.19 194 ILE A O 1
ATOM 1553 N N . SER A 1 195 ? 5.298 13.295 5.606 1.00 66.25 195 SER A N 1
ATOM 1554 C CA . SER A 1 195 ? 6.635 12.842 6.031 1.00 66.25 195 SER A CA 1
ATOM 1555 C C . SER A 1 195 ? 6.812 11.317 6.086 1.00 66.25 195 SER A C 1
ATOM 1557 O O . SER A 1 195 ? 7.886 10.796 5.796 1.00 66.25 195 SER A O 1
ATOM 1559 N N . THR A 1 196 ? 5.766 10.574 6.451 1.00 71.81 196 THR A N 1
ATOM 1560 C CA . THR A 1 196 ? 5.851 9.118 6.639 1.00 71.81 196 THR A CA 1
ATOM 1561 C C . THR A 1 196 ? 5.714 8.382 5.305 1.00 71.81 196 THR A C 1
ATOM 1563 O O . THR A 1 196 ? 6.438 7.419 5.070 1.00 71.81 196 THR A O 1
ATOM 1566 N N . ILE A 1 197 ? 4.875 8.879 4.387 1.00 75.75 197 ILE A N 1
ATOM 1567 C CA . ILE A 1 197 ? 4.809 8.390 2.997 1.00 75.75 197 ILE A CA 1
ATOM 1568 C C . ILE A 1 197 ? 6.174 8.519 2.321 1.00 75.75 197 ILE A C 1
ATOM 1570 O O . ILE A 1 197 ? 6.636 7.580 1.678 1.00 75.75 197 ILE A O 1
ATOM 1574 N N . GLN A 1 198 ? 6.835 9.666 2.496 1.00 77.94 198 GLN A N 1
ATOM 1575 C CA . GLN A 1 198 ? 8.165 9.912 1.939 1.00 77.94 198 GLN A CA 1
ATOM 1576 C C . GLN A 1 198 ? 9.177 8.864 2.405 1.00 77.94 198 GLN A C 1
ATOM 1578 O O . GLN A 1 198 ? 9.922 8.326 1.588 1.00 77.94 198 GLN A O 1
ATOM 1583 N N . ILE A 1 199 ? 9.172 8.538 3.702 1.00 79.06 199 ILE A N 1
ATOM 1584 C CA . ILE A 1 199 ? 10.036 7.493 4.263 1.00 79.06 199 ILE A CA 1
ATOM 1585 C C . ILE A 1 199 ? 9.738 6.144 3.602 1.00 79.06 199 ILE A C 1
ATOM 1587 O O . ILE A 1 199 ? 10.675 5.457 3.202 1.00 79.06 199 ILE A O 1
ATOM 1591 N N . TRP A 1 200 ? 8.465 5.774 3.439 1.00 85.44 200 TRP A N 1
ATOM 1592 C CA . TRP A 1 200 ? 8.100 4.512 2.791 1.00 85.44 200 TRP A CA 1
ATOM 1593 C C . TRP A 1 200 ? 8.495 4.457 1.317 1.00 85.44 200 TRP A C 1
ATOM 1595 O O . TRP A 1 200 ? 8.999 3.427 0.880 1.00 85.44 200 TRP A O 1
ATOM 1605 N N . HIS A 1 201 ? 8.346 5.553 0.572 1.00 87.88 201 HIS A N 1
ATOM 1606 C CA . HIS A 1 201 ? 8.765 5.621 -0.829 1.00 87.88 201 HIS A CA 1
ATOM 1607 C C . HIS A 1 201 ? 10.288 5.492 -0.984 1.00 87.88 201 HIS A C 1
ATOM 1609 O O . HIS A 1 201 ? 10.764 4.681 -1.774 1.00 87.88 201 HIS A O 1
ATOM 1615 N N . ILE A 1 202 ? 11.069 6.212 -0.169 1.00 84.19 202 ILE A N 1
ATOM 1616 C CA . ILE A 1 202 ? 12.537 6.088 -0.159 1.00 84.19 202 ILE A CA 1
ATOM 1617 C C . ILE A 1 202 ? 12.956 4.668 0.250 1.00 84.19 202 ILE A C 1
ATOM 1619 O O . ILE A 1 202 ? 13.855 4.078 -0.348 1.00 84.19 202 ILE A O 1
ATOM 1623 N N . MET A 1 203 ? 12.300 4.086 1.259 1.00 86.50 203 MET A N 1
ATOM 1624 C CA . MET A 1 203 ? 12.565 2.705 1.665 1.00 86.50 203 MET A CA 1
ATOM 1625 C C . MET A 1 203 ? 12.219 1.707 0.558 1.00 86.50 203 MET A C 1
ATOM 1627 O O . MET A 1 203 ? 12.956 0.736 0.391 1.00 86.50 203 MET A O 1
ATOM 1631 N N . LEU A 1 204 ? 11.147 1.941 -0.204 1.00 91.62 204 LEU A N 1
ATOM 1632 C CA . LEU A 1 204 ? 10.761 1.091 -1.329 1.00 91.62 204 LEU A CA 1
ATOM 1633 C C . LEU A 1 204 ? 11.838 1.121 -2.408 1.00 91.62 204 LEU A C 1
ATOM 1635 O O . LEU A 1 204 ? 12.299 0.067 -2.839 1.00 91.62 204 LEU A O 1
ATOM 1639 N N . LEU A 1 205 ? 12.302 2.321 -2.760 1.00 88.88 205 LEU A N 1
ATOM 1640 C CA . LEU A 1 205 ? 13.385 2.522 -3.716 1.00 88.88 205 LEU A CA 1
ATOM 1641 C C . LEU A 1 205 ? 14.644 1.753 -3.299 1.00 88.88 205 LEU A C 1
ATOM 1643 O O . LEU A 1 205 ? 15.184 0.957 -4.064 1.00 88.88 205 LEU A O 1
ATOM 1647 N N . ARG A 1 206 ? 15.055 1.899 -2.037 1.00 87.25 206 ARG A N 1
ATOM 1648 C CA . ARG A 1 206 ? 16.218 1.192 -1.480 1.00 87.25 206 ARG A CA 1
ATOM 1649 C C . ARG A 1 206 ? 16.054 -0.320 -1.474 1.00 87.25 206 ARG A C 1
ATOM 1651 O O . ARG A 1 206 ? 17.010 -1.030 -1.778 1.00 87.25 206 ARG A O 1
ATOM 1658 N N . CYS A 1 207 ? 14.867 -0.822 -1.136 1.00 89.69 207 CYS A N 1
ATOM 1659 C CA . CYS A 1 207 ? 14.600 -2.257 -1.169 1.00 89.69 207 CYS A CA 1
ATOM 1660 C C . CYS A 1 207 ? 14.729 -2.805 -2.591 1.00 89.69 207 CYS A C 1
ATOM 1662 O O . CYS A 1 207 ? 15.367 -3.835 -2.782 1.00 89.69 207 CYS A O 1
ATOM 1664 N N . ILE A 1 208 ? 14.204 -2.105 -3.596 1.00 88.69 208 ILE A N 1
ATOM 1665 C CA . ILE A 1 208 ? 14.286 -2.575 -4.981 1.00 88.69 208 ILE A CA 1
ATOM 1666 C C . ILE A 1 208 ? 15.705 -2.494 -5.532 1.00 88.69 208 ILE A C 1
ATOM 1668 O O . ILE A 1 208 ? 16.168 -3.452 -6.147 1.00 88.69 208 ILE A O 1
ATOM 1672 N N . HIS A 1 209 ? 16.435 -1.414 -5.253 1.00 86.19 209 HIS A N 1
ATOM 1673 C CA . HIS A 1 209 ? 17.858 -1.346 -5.587 1.00 86.19 209 HIS A CA 1
ATOM 1674 C C . HIS A 1 209 ? 18.636 -2.504 -4.957 1.00 86.19 209 HIS A C 1
ATOM 1676 O O . HIS A 1 209 ? 19.489 -3.109 -5.603 1.00 86.19 209 HIS A O 1
ATOM 1682 N N . ARG A 1 210 ? 18.309 -2.861 -3.709 1.00 88.31 210 ARG A N 1
ATOM 1683 C CA . ARG A 1 210 ? 18.946 -3.978 -3.007 1.00 88.31 210 ARG A CA 1
ATOM 1684 C C . ARG A 1 210 ? 18.585 -5.345 -3.591 1.00 88.31 210 ARG A C 1
ATOM 1686 O O . ARG A 1 210 ? 19.409 -6.249 -3.499 1.00 88.31 210 ARG A O 1
ATOM 1693 N N . LEU A 1 211 ? 17.402 -5.494 -4.189 1.00 86.75 211 LEU A N 1
ATOM 1694 C CA . LEU A 1 211 ? 17.021 -6.707 -4.921 1.00 86.75 211 LEU A CA 1
ATOM 1695 C C . LEU A 1 211 ? 17.841 -6.899 -6.200 1.00 86.75 211 LEU A C 1
ATOM 1697 O O . LEU A 1 211 ? 17.961 -8.028 -6.666 1.00 86.75 211 LEU A O 1
ATOM 1701 N N . GLY A 1 212 ? 18.427 -5.825 -6.741 1.00 76.38 212 GLY A N 1
ATOM 1702 C CA . GLY A 1 212 ? 19.335 -5.904 -7.884 1.00 76.38 212 GLY A CA 1
ATOM 1703 C C . GLY A 1 212 ? 18.662 -6.401 -9.162 1.00 76.38 212 GLY A C 1
ATOM 1704 O O . GLY A 1 212 ? 19.321 -7.025 -9.989 1.00 76.38 212 GLY A O 1
ATOM 1705 N N . PHE A 1 213 ? 17.355 -6.171 -9.320 1.00 74.19 213 PHE A N 1
ATOM 1706 C CA . PHE A 1 213 ? 16.644 -6.590 -10.521 1.00 74.19 213 PHE A CA 1
ATOM 1707 C C . PHE A 1 213 ? 17.142 -5.828 -11.742 1.00 74.19 213 PHE A C 1
ATOM 1709 O O . PHE A 1 213 ? 17.011 -4.604 -11.823 1.00 74.19 213 PHE A O 1
ATOM 1716 N N . ASP A 1 214 ? 17.610 -6.574 -12.735 1.00 72.00 214 ASP A N 1
ATOM 1717 C CA . ASP A 1 214 ? 17.700 -6.058 -14.086 1.00 72.00 214 ASP A CA 1
ATOM 1718 C C . ASP A 1 214 ? 16.310 -6.110 -14.722 1.00 72.00 214 ASP A C 1
ATOM 1720 O O . ASP A 1 214 ? 15.904 -7.107 -15.320 1.00 72.00 214 ASP A O 1
ATOM 1724 N N . ILE A 1 215 ? 15.558 -5.026 -14.548 1.00 67.12 215 ILE A N 1
ATOM 1725 C CA . ILE A 1 215 ? 14.206 -4.871 -15.091 1.00 67.12 215 ILE A CA 1
ATOM 1726 C C . ILE A 1 215 ? 14.183 -5.058 -16.614 1.00 67.12 215 ILE A C 1
ATOM 1728 O O . ILE A 1 215 ? 13.175 -5.508 -17.160 1.00 67.12 215 ILE A O 1
ATOM 1732 N N . GLU A 1 216 ? 15.301 -4.807 -17.297 1.00 66.19 216 GLU A N 1
ATOM 1733 C CA . GLU A 1 216 ? 15.408 -5.005 -18.738 1.00 66.19 216 GLU A CA 1
ATOM 1734 C C . GLU A 1 216 ? 15.458 -6.487 -19.140 1.00 66.19 216 GLU A C 1
ATOM 1736 O O . GLU A 1 216 ? 15.215 -6.798 -20.307 1.00 66.19 216 GLU A O 1
ATOM 1741 N N . SER A 1 217 ? 15.632 -7.401 -18.185 1.00 67.38 217 SER A N 1
ATOM 1742 C CA . SER A 1 217 ? 15.611 -8.857 -18.382 1.00 67.38 217 SER A CA 1
ATOM 1743 C C . SER A 1 217 ? 14.308 -9.539 -17.935 1.00 67.38 217 SER A C 1
ATOM 1745 O O . SER A 1 217 ? 14.144 -10.746 -18.122 1.00 67.38 217 SER A O 1
ATOM 1747 N N . ILE A 1 218 ? 13.375 -8.794 -17.328 1.00 72.81 218 ILE A N 1
ATOM 1748 C CA . ILE A 1 218 ? 12.155 -9.369 -16.749 1.00 72.81 218 ILE A CA 1
ATOM 1749 C C . ILE A 1 218 ? 11.117 -9.621 -17.838 1.00 72.81 218 ILE A C 1
ATOM 1751 O O . ILE A 1 218 ? 10.686 -8.700 -18.533 1.00 72.81 218 ILE A O 1
ATOM 1755 N N . ASP A 1 219 ? 10.696 -10.880 -17.929 1.00 66.38 219 ASP A N 1
ATOM 1756 C CA . ASP A 1 219 ? 9.569 -11.324 -18.740 1.00 66.38 219 ASP A CA 1
ATOM 1757 C C . ASP A 1 219 ? 8.268 -11.249 -17.923 1.00 66.38 219 ASP A C 1
ATOM 1759 O O . ASP A 1 219 ? 8.147 -11.880 -16.867 1.00 66.38 219 ASP A O 1
ATOM 1763 N N . CYS A 1 220 ? 7.299 -10.477 -18.425 1.00 65.44 220 CYS A N 1
ATOM 1764 C CA . CYS A 1 220 ? 5.980 -10.271 -17.825 1.00 65.44 220 CYS A CA 1
ATOM 1765 C C . CYS A 1 220 ? 5.114 -11.538 -17.767 1.00 65.44 220 CYS A C 1
ATOM 1767 O O . CYS A 1 220 ? 4.123 -11.549 -17.042 1.00 65.44 220 CYS A O 1
ATOM 1769 N N . SER A 1 221 ? 5.501 -12.613 -18.463 1.00 63.59 221 SER A N 1
ATOM 1770 C CA . SER A 1 221 ? 4.838 -13.921 -18.385 1.00 63.59 221 SER A CA 1
ATOM 1771 C C . SER A 1 221 ? 5.066 -14.659 -17.053 1.00 63.59 221 SER A C 1
ATOM 1773 O O . SER A 1 221 ? 4.357 -15.616 -16.740 1.00 63.59 221 SER A O 1
ATOM 1775 N N . ARG A 1 222 ? 6.052 -14.236 -16.246 1.00 67.06 222 ARG A N 1
ATOM 1776 C CA . ARG A 1 222 ? 6.368 -14.849 -14.945 1.00 67.06 222 ARG A CA 1
ATOM 1777 C C . ARG A 1 222 ? 5.518 -14.249 -13.829 1.00 67.06 222 ARG A C 1
ATOM 1779 O O . ARG A 1 222 ? 5.402 -13.033 -13.728 1.00 67.06 222 ARG A O 1
ATOM 1786 N N . ASP A 1 223 ? 5.047 -15.084 -12.900 1.00 64.88 223 ASP A N 1
ATOM 1787 C CA . ASP A 1 223 ? 4.195 -14.643 -11.780 1.00 64.88 223 ASP A CA 1
ATOM 1788 C C . ASP A 1 223 ? 4.793 -13.487 -10.952 1.00 64.88 223 ASP A C 1
ATOM 1790 O O . ASP A 1 223 ? 4.068 -12.582 -10.546 1.00 64.88 223 ASP A O 1
ATOM 1794 N N . GLY A 1 224 ? 6.118 -13.447 -10.768 1.00 74.62 224 GLY A N 1
ATOM 1795 C CA . GLY A 1 224 ? 6.792 -12.365 -10.035 1.00 74.62 224 GLY A CA 1
ATOM 1796 C C . GLY A 1 224 ? 6.911 -11.035 -10.795 1.00 74.62 224 GLY A C 1
ATOM 1797 O O . GLY A 1 224 ? 7.206 -10.007 -10.188 1.00 74.62 224 GLY A O 1
ATOM 1798 N N . ALA A 1 225 ? 6.687 -11.019 -12.110 1.00 82.88 225 ALA A N 1
ATOM 1799 C CA . ALA A 1 225 ? 6.764 -9.795 -12.901 1.00 82.88 225 ALA A CA 1
ATOM 1800 C C . ALA A 1 225 ? 5.546 -8.891 -12.674 1.00 82.88 225 ALA A C 1
ATOM 1802 O O . ALA A 1 225 ? 5.693 -7.670 -12.652 1.00 82.88 225 ALA A O 1
ATOM 1803 N N . CYS A 1 226 ? 4.369 -9.476 -12.426 1.00 88.38 226 CYS A N 1
ATOM 1804 C CA . CYS A 1 226 ? 3.181 -8.723 -12.029 1.00 88.38 226 CYS A CA 1
ATOM 1805 C C . CYS A 1 226 ? 3.385 -8.013 -10.683 1.00 88.38 226 CYS A C 1
ATOM 1807 O O . CYS A 1 226 ? 2.989 -6.856 -10.549 1.00 88.38 226 CYS A O 1
ATOM 1809 N N . ASP A 1 227 ? 4.062 -8.660 -9.723 1.00 90.75 227 ASP A N 1
ATOM 1810 C CA . ASP A 1 227 ? 4.342 -8.050 -8.416 1.00 90.75 227 ASP A CA 1
ATOM 1811 C C . ASP A 1 227 ? 5.212 -6.809 -8.599 1.00 90.75 227 ASP A C 1
ATOM 1813 O O . ASP A 1 227 ? 4.922 -5.742 -8.057 1.00 90.75 227 ASP A O 1
ATOM 1817 N N . LEU A 1 228 ? 6.261 -6.933 -9.414 1.00 90.69 228 LEU A N 1
ATOM 1818 C CA . LEU A 1 228 ? 7.170 -5.833 -9.717 1.00 90.69 228 LEU A CA 1
ATOM 1819 C C . LEU A 1 228 ? 6.500 -4.731 -10.530 1.00 90.69 228 LEU A C 1
ATOM 1821 O O . LEU A 1 228 ? 6.775 -3.560 -10.278 1.00 90.69 228 LEU A O 1
ATOM 1825 N N . LEU A 1 229 ? 5.606 -5.079 -11.455 1.00 93.12 229 LEU A N 1
ATOM 1826 C CA . LEU A 1 229 ? 4.821 -4.105 -12.202 1.00 93.12 229 LEU A CA 1
ATOM 1827 C C . LEU A 1 229 ? 3.927 -3.288 -11.265 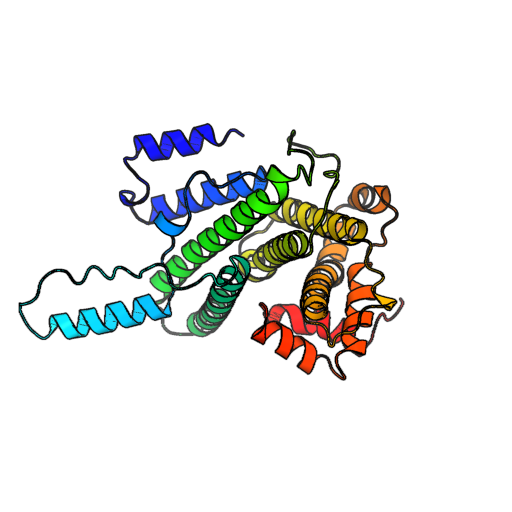1.00 93.12 229 LEU A C 1
ATOM 1829 O O . LEU A 1 229 ? 3.935 -2.062 -11.351 1.00 93.12 229 LEU A O 1
ATOM 1833 N N . TRP A 1 230 ? 3.213 -3.938 -10.342 1.00 94.75 230 TRP A N 1
ATOM 1834 C CA . TRP A 1 230 ? 2.365 -3.241 -9.374 1.00 94.75 230 TRP A CA 1
ATOM 1835 C C . TRP A 1 230 ? 3.186 -2.387 -8.403 1.00 94.75 230 TRP A C 1
ATOM 1837 O O . TRP A 1 230 ? 2.872 -1.217 -8.186 1.00 94.75 230 TRP A O 1
ATOM 1847 N N . ILE A 1 231 ? 4.302 -2.919 -7.889 1.00 94.88 231 ILE A N 1
ATOM 1848 C CA . ILE A 1 231 ? 5.253 -2.159 -7.067 1.00 94.88 231 ILE A CA 1
ATOM 1849 C C . ILE A 1 231 ? 5.748 -0.911 -7.814 1.00 94.88 231 ILE A C 1
ATOM 1851 O O . ILE A 1 231 ? 5.745 0.187 -7.251 1.00 94.88 231 ILE A O 1
ATOM 1855 N N . CYS A 1 232 ? 6.169 -1.067 -9.073 1.00 94.00 232 CYS A N 1
ATOM 1856 C CA . CYS A 1 232 ? 6.659 0.047 -9.876 1.00 94.00 232 CYS A CA 1
ATOM 1857 C C . CYS A 1 232 ? 5.550 1.045 -10.198 1.00 94.00 232 CYS A C 1
ATOM 1859 O O . CYS A 1 232 ? 5.807 2.242 -10.150 1.00 94.00 232 CYS A O 1
ATOM 1861 N N . GLY A 1 233 ? 4.325 0.581 -10.452 1.00 94.88 233 GLY A N 1
ATOM 1862 C CA . GLY A 1 233 ? 3.158 1.441 -10.643 1.00 94.88 233 GLY A CA 1
ATOM 1863 C C . GLY A 1 233 ? 2.876 2.299 -9.411 1.00 94.88 233 GLY A C 1
ATOM 1864 O O . GLY A 1 233 ? 2.710 3.510 -9.531 1.00 94.88 233 GLY A O 1
ATOM 1865 N N . MET A 1 234 ? 2.921 1.713 -8.210 1.00 94.94 234 MET A N 1
ATOM 1866 C CA . MET A 1 234 ? 2.743 2.472 -6.969 1.00 94.94 234 MET A CA 1
ATOM 1867 C C . MET A 1 234 ? 3.848 3.508 -6.746 1.00 94.94 234 MET A C 1
ATOM 1869 O O . MET A 1 234 ? 3.551 4.628 -6.338 1.00 94.94 234 MET A O 1
ATOM 1873 N N . GLY A 1 235 ? 5.110 3.169 -7.022 1.00 93.31 235 GLY A N 1
ATOM 1874 C CA . GLY A 1 235 ? 6.209 4.137 -6.955 1.00 93.31 235 GLY A CA 1
ATOM 1875 C C . GLY A 1 235 ? 6.078 5.250 -8.002 1.00 93.31 235 GLY A C 1
ATOM 1876 O O . GLY A 1 235 ? 6.179 6.427 -7.669 1.00 93.31 235 GLY A O 1
ATOM 1877 N N . ALA A 1 236 ? 5.758 4.897 -9.250 1.00 93.38 236 ALA A N 1
ATOM 1878 C CA . ALA A 1 236 ? 5.587 5.842 -10.353 1.00 93.38 236 ALA A CA 1
ATOM 1879 C C . ALA A 1 236 ? 4.444 6.826 -10.082 1.00 93.38 236 ALA A C 1
ATOM 1881 O O . ALA A 1 236 ? 4.578 8.020 -10.329 1.00 93.38 236 ALA A O 1
ATOM 1882 N N . PHE A 1 237 ? 3.346 6.343 -9.496 1.00 91.88 237 PHE A N 1
ATOM 1883 C CA . PHE A 1 237 ? 2.243 7.187 -9.053 1.00 91.88 237 PHE A CA 1
ATOM 1884 C C . PHE A 1 237 ? 2.705 8.263 -8.055 1.00 91.88 237 PHE A C 1
ATOM 1886 O O . PHE A 1 237 ? 2.342 9.432 -8.183 1.00 91.88 237 PHE A O 1
ATOM 1893 N N . VAL A 1 238 ? 3.548 7.899 -7.081 1.00 89.19 238 VAL A N 1
ATOM 1894 C CA . VAL A 1 238 ? 4.108 8.861 -6.115 1.00 89.19 238 VAL A CA 1
ATOM 1895 C C . VAL A 1 238 ? 5.050 9.853 -6.794 1.00 89.19 238 VAL A C 1
ATOM 1897 O O . VAL A 1 238 ? 4.997 11.047 -6.491 1.00 89.19 238 VAL A O 1
ATOM 1900 N N . GLU A 1 239 ? 5.903 9.381 -7.700 1.00 88.56 239 GLU A N 1
ATOM 1901 C CA . GLU A 1 239 ? 6.834 10.227 -8.453 1.00 88.56 239 GLU A CA 1
ATOM 1902 C C . GLU A 1 239 ? 6.122 11.246 -9.357 1.00 88.56 239 GLU A C 1
ATOM 1904 O O . GLU A 1 239 ? 6.611 12.368 -9.486 1.00 88.56 239 GLU A O 1
ATOM 1909 N N . ASP A 1 240 ? 4.980 10.892 -9.952 1.00 87.44 240 ASP A N 1
ATOM 1910 C CA . ASP A 1 240 ? 4.228 11.768 -10.863 1.00 87.44 240 ASP A CA 1
ATOM 1911 C C . ASP A 1 240 ? 3.301 12.737 -10.117 1.00 87.44 240 ASP A C 1
ATOM 1913 O O . ASP A 1 240 ? 3.322 13.943 -10.363 1.00 87.44 240 ASP A O 1
ATOM 1917 N N . VAL A 1 241 ? 2.513 12.233 -9.164 1.00 84.19 241 VAL A N 1
ATOM 1918 C CA . VAL A 1 241 ? 1.439 13.020 -8.536 1.00 84.19 241 VAL A CA 1
ATOM 1919 C C . VAL A 1 241 ? 1.934 13.811 -7.328 1.00 84.19 241 VAL A C 1
ATOM 1921 O O . VAL A 1 241 ? 1.494 14.934 -7.086 1.00 84.19 241 VAL A O 1
ATOM 1924 N N . TYR A 1 242 ? 2.851 13.245 -6.543 1.00 79.81 242 TYR A N 1
ATOM 1925 C CA . TYR A 1 242 ? 3.147 13.756 -5.205 1.00 79.81 242 TYR A CA 1
ATOM 1926 C C . TYR A 1 242 ? 4.528 14.398 -5.077 1.00 79.81 242 TYR A C 1
ATOM 1928 O O . TYR A 1 242 ? 4.672 15.473 -4.484 1.00 79.81 242 TYR A O 1
ATOM 1936 N N . LEU A 1 243 ? 5.556 13.759 -5.634 1.00 78.31 243 LEU A N 1
ATOM 1937 C CA . LEU A 1 243 ? 6.935 14.222 -5.528 1.00 78.31 243 LEU A CA 1
ATOM 1938 C C . LEU A 1 243 ? 7.133 15.664 -6.052 1.00 78.31 243 LEU A C 1
ATOM 1940 O O . LEU A 1 243 ? 7.805 16.433 -5.359 1.00 78.31 243 LEU A O 1
ATOM 1944 N N . PRO A 1 244 ? 6.507 16.109 -7.166 1.00 78.25 244 PRO A N 1
ATOM 1945 C CA . PRO A 1 244 ? 6.647 17.487 -7.642 1.00 78.25 244 PRO A CA 1
ATOM 1946 C C . PRO A 1 244 ? 6.127 18.527 -6.641 1.00 78.25 244 PRO A C 1
ATOM 1948 O O . PRO A 1 244 ? 6.741 19.581 -6.470 1.00 78.25 244 PRO A O 1
ATOM 1951 N N . MET A 1 245 ? 5.030 18.222 -5.938 1.00 75.06 245 MET A N 1
ATOM 1952 C CA . MET A 1 245 ? 4.455 19.116 -4.928 1.00 75.06 245 MET A CA 1
ATOM 1953 C C . MET A 1 245 ? 5.389 19.263 -3.724 1.00 75.06 245 MET A C 1
ATOM 1955 O O . MET A 1 245 ? 5.684 20.374 -3.291 1.00 75.06 245 MET A O 1
ATOM 1959 N N . VAL A 1 246 ? 5.914 18.146 -3.216 1.00 72.38 246 VAL A N 1
ATOM 1960 C CA . VAL A 1 246 ? 6.841 18.151 -2.074 1.00 72.38 246 VAL A CA 1
ATOM 1961 C C . VAL A 1 246 ? 8.125 18.901 -2.395 1.00 72.38 246 VAL A C 1
ATOM 1963 O O . VAL A 1 246 ? 8.612 19.664 -1.563 1.00 72.38 246 VAL A O 1
ATOM 1966 N N . LEU A 1 247 ? 8.685 18.680 -3.584 1.00 69.56 247 LEU A N 1
ATOM 1967 C CA . LEU A 1 247 ? 9.943 19.298 -3.996 1.00 69.56 247 LEU A CA 1
ATOM 1968 C C . LEU A 1 247 ? 9.823 20.812 -4.163 1.00 69.56 247 LEU A C 1
ATOM 1970 O O . LEU A 1 247 ? 10.786 21.529 -3.890 1.00 69.56 247 LEU A O 1
ATOM 1974 N N . ARG A 1 248 ? 8.642 21.300 -4.556 1.00 72.69 248 ARG A N 1
ATOM 1975 C CA . ARG A 1 248 ? 8.343 22.733 -4.597 1.00 72.69 248 ARG A CA 1
ATOM 1976 C C . ARG A 1 248 ? 8.358 23.354 -3.199 1.00 72.69 248 ARG A C 1
ATOM 1978 O O . ARG A 1 248 ? 8.924 24.429 -3.024 1.00 72.69 248 ARG A O 1
ATOM 1985 N N . ASP A 1 249 ? 7.774 22.669 -2.220 1.00 71.50 249 ASP A N 1
ATOM 1986 C CA . ASP A 1 249 ? 7.619 23.193 -0.859 1.00 71.50 249 ASP A CA 1
ATOM 1987 C C . ASP A 1 249 ? 8.863 22.972 0.021 1.00 71.50 249 ASP A C 1
ATOM 1989 O O . ASP A 1 249 ? 9.107 23.726 0.965 1.00 71.50 249 ASP A O 1
ATOM 1993 N N . LYS A 1 250 ? 9.658 21.930 -0.256 1.00 72.12 250 LYS A N 1
ATOM 1994 C CA . LYS A 1 250 ? 10.836 21.538 0.537 1.00 72.12 250 LYS A CA 1
ATOM 1995 C C . LYS A 1 250 ? 12.017 21.134 -0.358 1.00 72.12 250 LYS A C 1
ATOM 1997 O O . LYS A 1 250 ? 12.316 19.947 -0.474 1.00 72.12 250 LYS A O 1
ATOM 2002 N N . PRO A 1 251 ? 12.772 22.092 -0.921 1.00 66.31 251 PRO A N 1
ATOM 2003 C CA . PRO A 1 251 ? 13.885 21.795 -1.827 1.00 66.31 251 PRO A CA 1
ATOM 2004 C C . PRO A 1 251 ? 15.012 20.980 -1.175 1.00 66.31 251 PRO A C 1
ATOM 2006 O O . PRO A 1 251 ? 15.640 20.149 -1.814 1.00 66.31 251 PRO A O 1
ATOM 2009 N N . THR A 1 252 ? 15.272 21.135 0.125 1.00 65.06 252 THR A N 1
ATOM 2010 C CA . THR A 1 252 ? 16.324 20.360 0.816 1.00 65.06 252 THR A CA 1
ATOM 2011 C C . THR A 1 252 ? 16.026 18.860 0.909 1.00 65.06 252 THR A C 1
ATOM 2013 O O . THR A 1 252 ? 16.933 18.074 1.189 1.00 65.06 252 THR A O 1
ATOM 2016 N N . PHE A 1 253 ? 14.791 18.443 0.607 1.00 64.19 253 PHE A N 1
ATOM 2017 C CA . PHE A 1 253 ? 14.370 17.044 0.518 1.00 64.19 253 PHE A CA 1
ATOM 2018 C C . PHE A 1 253 ? 15.202 16.220 -0.475 1.00 64.19 253 PHE A C 1
ATOM 2020 O O . PHE A 1 253 ? 15.403 15.025 -0.258 1.00 64.19 253 PHE A O 1
ATOM 2027 N N . TRP A 1 254 ? 15.760 16.867 -1.505 1.00 60.38 254 TRP A N 1
ATOM 2028 C CA . TRP A 1 254 ? 16.668 16.254 -2.478 1.00 60.38 254 TRP A CA 1
ATOM 2029 C C . TRP A 1 254 ? 17.822 15.482 -1.835 1.00 60.38 254 TRP A C 1
ATOM 2031 O O . TRP A 1 254 ? 18.232 14.449 -2.351 1.00 60.38 254 TRP A O 1
ATOM 2041 N N . THR A 1 255 ? 18.316 15.927 -0.678 1.00 62.62 255 THR A N 1
ATOM 2042 C CA . THR A 1 255 ? 19.430 15.271 0.027 1.00 62.62 255 THR A CA 1
ATOM 2043 C C . THR A 1 255 ? 19.142 13.816 0.407 1.00 62.62 255 THR A C 1
ATOM 2045 O O . THR A 1 255 ? 20.067 13.011 0.445 1.00 62.62 255 THR A O 1
ATOM 2048 N N . LEU A 1 256 ? 17.875 13.450 0.626 1.00 63.16 256 LEU A N 1
ATOM 2049 C CA . LEU A 1 256 ? 17.485 12.083 0.984 1.00 63.16 256 LEU A CA 1
ATOM 2050 C C . LEU A 1 256 ? 17.423 11.131 -0.221 1.00 63.16 256 LEU A C 1
ATOM 2052 O O . LEU A 1 256 ? 17.592 9.931 -0.030 1.00 63.16 256 LEU A O 1
ATOM 2056 N N . TYR A 1 257 ? 17.197 11.653 -1.433 1.00 62.88 257 TYR A N 1
ATOM 2057 C CA . TYR A 1 257 ? 17.233 10.880 -2.687 1.00 62.88 257 TYR A CA 1
ATOM 2058 C C . TYR A 1 257 ? 18.641 10.853 -3.291 1.00 62.88 257 TYR A C 1
ATOM 2060 O O . TYR A 1 257 ? 19.105 9.817 -3.757 1.00 62.88 257 TYR A O 1
ATOM 2068 N N . ASN A 1 258 ? 19.350 11.983 -3.225 1.00 55.97 258 ASN A N 1
ATOM 2069 C CA . ASN A 1 258 ? 20.672 12.153 -3.824 1.00 55.97 258 ASN A CA 1
ATOM 2070 C C . ASN A 1 258 ? 21.785 11.420 -3.065 1.00 55.97 258 ASN A C 1
ATOM 2072 O O . ASN A 1 258 ? 22.836 11.176 -3.648 1.00 55.97 258 ASN A O 1
ATOM 2076 N N . ALA A 1 259 ? 21.580 11.065 -1.791 1.00 57.47 259 ALA A N 1
ATOM 2077 C CA . ALA A 1 259 ? 22.567 10.317 -1.007 1.00 57.47 259 ALA A CA 1
ATOM 2078 C C . ALA A 1 259 ? 22.924 8.948 -1.620 1.00 57.47 259 ALA A C 1
ATOM 2080 O O . ALA A 1 259 ? 23.984 8.415 -1.309 1.00 57.47 259 ALA A O 1
ATOM 2081 N N . ASP A 1 260 ? 22.062 8.413 -2.491 1.00 53.97 260 ASP A N 1
ATOM 2082 C CA . ASP A 1 260 ? 22.213 7.095 -3.109 1.00 53.97 260 ASP A CA 1
ATOM 2083 C C . ASP A 1 260 ? 22.281 7.158 -4.659 1.00 53.97 260 ASP A C 1
ATOM 2085 O O . ASP A 1 260 ? 22.104 6.134 -5.311 1.00 53.97 260 ASP A O 1
ATOM 2089 N N . GLU A 1 261 ? 22.496 8.341 -5.264 1.00 56.59 261 GLU A N 1
ATOM 2090 C CA . GLU A 1 261 ? 22.527 8.559 -6.734 1.00 56.59 261 GLU A CA 1
ATOM 2091 C C . GLU A 1 261 ? 21.271 8.082 -7.495 1.00 56.59 261 GLU A C 1
ATOM 2093 O O . GLU A 1 261 ? 21.307 7.813 -8.698 1.00 56.59 261 GLU A O 1
ATOM 2098 N N . VAL A 1 262 ? 20.124 7.983 -6.818 1.00 60.09 262 VAL A N 1
ATOM 2099 C CA . VAL A 1 262 ? 18.905 7.469 -7.445 1.00 60.09 262 VAL A CA 1
ATOM 2100 C C . VAL A 1 262 ? 18.076 8.602 -8.042 1.00 60.09 262 VAL A C 1
ATOM 2102 O O . VAL A 1 262 ? 17.676 9.539 -7.351 1.00 60.09 262 VAL A O 1
ATOM 2105 N N . GLY A 1 263 ? 17.794 8.509 -9.344 1.00 65.12 263 GLY A N 1
ATOM 2106 C CA . GLY A 1 263 ? 16.959 9.481 -10.049 1.00 65.12 263 GLY A CA 1
ATOM 2107 C C . GLY A 1 263 ? 15.529 9.532 -9.499 1.00 65.12 263 GLY A C 1
ATOM 2108 O O . GLY A 1 263 ? 14.943 8.511 -9.160 1.00 65.12 263 GLY A O 1
ATOM 2109 N N . THR A 1 264 ? 14.917 10.717 -9.480 1.00 69.50 264 THR A N 1
ATOM 2110 C CA . THR A 1 264 ? 13.539 10.949 -8.984 1.00 69.50 264 THR A CA 1
ATOM 2111 C C . THR A 1 264 ? 12.421 10.370 -9.837 1.00 69.50 264 THR A C 1
ATOM 2113 O O . THR A 1 264 ? 11.249 10.567 -9.532 1.00 69.50 264 THR A O 1
ATOM 2116 N N . ARG A 1 265 ? 12.780 9.703 -10.928 1.00 81.50 265 ARG A N 1
ATOM 2117 C CA . ARG A 1 265 ? 11.858 9.063 -11.867 1.00 81.50 265 ARG A CA 1
ATOM 2118 C C . ARG A 1 265 ? 12.183 7.587 -12.055 1.00 81.50 265 ARG A C 1
ATOM 2120 O O . ARG A 1 265 ? 11.900 7.018 -13.111 1.00 81.50 265 ARG A O 1
ATOM 2127 N N . TRP A 1 266 ? 12.870 6.996 -11.080 1.00 86.94 266 TRP A N 1
ATOM 2128 C CA . TRP A 1 266 ? 13.338 5.624 -11.179 1.00 86.94 266 TRP A CA 1
ATOM 2129 C C . TRP A 1 266 ? 12.157 4.674 -11.375 1.00 86.94 266 TRP A C 1
ATOM 2131 O O . TRP A 1 266 ? 12.164 3.878 -12.314 1.00 86.94 266 TRP A O 1
ATOM 2141 N N . PHE A 1 267 ? 11.100 4.812 -10.571 1.00 91.25 267 PHE A N 1
ATOM 2142 C CA . PHE A 1 267 ? 9.916 3.970 -10.712 1.00 91.25 267 PHE A CA 1
ATOM 2143 C C . PHE A 1 267 ? 9.165 4.237 -12.005 1.00 91.25 267 PHE A C 1
ATOM 2145 O O . PHE A 1 267 ? 8.750 3.293 -12.665 1.00 91.25 267 PHE A O 1
ATOM 2152 N N . THR A 1 268 ? 9.030 5.499 -12.395 1.00 90.75 268 THR A N 1
ATOM 2153 C CA . THR A 1 268 ? 8.317 5.929 -13.600 1.00 90.75 268 THR A CA 1
ATOM 2154 C C . THR A 1 268 ? 8.903 5.281 -14.848 1.00 90.75 268 THR A C 1
ATOM 2156 O O . THR A 1 268 ? 8.183 4.652 -15.624 1.00 90.75 268 THR A O 1
ATOM 2159 N N . VAL A 1 269 ? 10.224 5.380 -15.025 1.00 88.25 269 VAL A N 1
ATOM 2160 C CA . VAL A 1 269 ? 10.919 4.792 -16.180 1.00 88.25 269 VAL A CA 1
ATOM 2161 C C . VAL A 1 269 ? 10.730 3.275 -16.209 1.00 88.25 269 VAL A C 1
ATOM 2163 O O . VAL A 1 269 ? 10.485 2.692 -17.265 1.00 88.25 269 VAL A O 1
ATOM 2166 N N . ARG A 1 270 ? 10.821 2.627 -15.046 1.00 88.88 270 ARG A N 1
ATOM 2167 C CA . ARG A 1 270 ? 10.742 1.170 -14.926 1.00 88.88 270 ARG A CA 1
ATOM 2168 C C . ARG A 1 270 ? 9.323 0.625 -15.048 1.00 88.88 270 ARG A C 1
ATOM 2170 O O . ARG A 1 270 ? 9.141 -0.411 -15.678 1.00 88.88 270 ARG A O 1
ATOM 2177 N N . PHE A 1 271 ? 8.329 1.342 -14.534 1.00 92.69 271 PHE A N 1
ATOM 2178 C CA . PHE A 1 271 ? 6.915 1.040 -14.722 1.00 92.69 271 PHE A CA 1
ATOM 2179 C C . PHE A 1 271 ? 6.564 1.034 -16.208 1.00 92.69 271 PHE A C 1
ATOM 2181 O O . PHE A 1 271 ? 6.065 0.028 -16.698 1.00 92.69 271 PHE A O 1
ATOM 2188 N N . VAL A 1 272 ? 6.894 2.104 -16.942 1.00 91.19 272 VAL A N 1
ATOM 2189 C CA . VAL A 1 272 ? 6.585 2.200 -18.379 1.00 91.19 272 VAL A CA 1
ATOM 2190 C C . VAL A 1 272 ? 7.279 1.091 -19.170 1.00 91.19 272 VAL A C 1
ATOM 2192 O O . VAL A 1 272 ? 6.660 0.478 -20.039 1.00 91.19 272 VAL A O 1
ATOM 2195 N N . ALA A 1 273 ? 8.547 0.802 -18.856 1.00 88.38 273 ALA A N 1
ATOM 2196 C CA . ALA A 1 273 ? 9.295 -0.264 -19.515 1.00 88.38 273 ALA A CA 1
ATOM 2197 C C . ALA A 1 273 ? 8.680 -1.652 -19.270 1.00 88.38 273 ALA A C 1
ATOM 2199 O O . ALA A 1 273 ? 8.528 -2.415 -20.219 1.00 88.38 273 ALA A O 1
ATOM 2200 N N . LEU A 1 274 ? 8.310 -1.975 -18.025 1.00 89.69 274 LEU A N 1
ATOM 2201 C CA . LEU A 1 274 ? 7.671 -3.250 -17.684 1.00 89.69 274 LEU A CA 1
ATOM 2202 C C . LEU A 1 274 ? 6.268 -3.359 -18.282 1.00 89.69 274 LEU A C 1
ATOM 2204 O O . LEU A 1 274 ? 5.941 -4.367 -18.898 1.00 89.69 274 LEU A O 1
ATOM 2208 N N . ALA A 1 275 ? 5.452 -2.316 -18.138 1.00 90.75 275 ALA A N 1
ATOM 2209 C CA . ALA A 1 275 ? 4.071 -2.318 -18.597 1.00 90.75 275 ALA A CA 1
ATOM 2210 C C . ALA A 1 275 ? 3.988 -2.577 -20.107 1.00 90.75 275 ALA A C 1
ATOM 2212 O O . ALA A 1 275 ? 3.284 -3.483 -20.536 1.00 90.75 275 ALA A O 1
ATOM 2213 N N . ARG A 1 276 ? 4.786 -1.864 -20.912 1.00 89.25 276 ARG A N 1
ATOM 2214 C CA . ARG A 1 276 ? 4.782 -1.993 -22.381 1.00 89.25 276 ARG A CA 1
ATOM 2215 C C . ARG A 1 276 ? 5.356 -3.309 -22.909 1.00 89.25 276 ARG A C 1
ATOM 2217 O O . ARG A 1 276 ? 5.228 -3.598 -24.092 1.00 89.25 276 ARG A O 1
ATOM 2224 N N . ARG A 1 277 ? 6.034 -4.088 -22.064 1.00 86.56 277 ARG A N 1
ATOM 2225 C CA . ARG A 1 277 ? 6.513 -5.431 -22.424 1.00 86.56 277 ARG A CA 1
ATOM 2226 C C . ARG A 1 277 ? 5.457 -6.503 -22.198 1.00 86.56 277 ARG A C 1
ATOM 2228 O O . ARG A 1 277 ? 5.502 -7.527 -22.866 1.00 86.56 277 ARG A O 1
ATOM 2235 N N . GLY A 1 278 ? 4.557 -6.282 -21.243 1.00 85.25 278 GLY A N 1
ATOM 2236 C CA . GLY A 1 278 ? 3.501 -7.231 -20.896 1.00 85.25 278 GLY A CA 1
ATOM 2237 C C . GLY A 1 278 ? 2.133 -6.897 -21.482 1.00 85.25 278 GLY A C 1
ATOM 2238 O O . GLY A 1 278 ? 1.289 -7.784 -21.544 1.00 85.25 278 GLY A O 1
ATOM 2239 N N . PHE A 1 279 ? 1.906 -5.645 -21.884 1.00 90.19 279 PHE A N 1
ATOM 2240 C CA . PHE A 1 279 ? 0.582 -5.128 -22.225 1.00 90.19 279 PHE A CA 1
ATOM 2241 C C . PHE A 1 279 ? 0.637 -4.200 -23.440 1.00 90.19 279 PHE A C 1
ATOM 2243 O O . PHE A 1 279 ? 1.575 -3.413 -23.592 1.00 90.19 279 PHE A O 1
ATOM 2250 N N . GLU A 1 280 ? -0.387 -4.289 -24.288 1.00 90.31 280 GLU A N 1
ATOM 2251 C CA . GLU A 1 280 ? -0.551 -3.436 -25.473 1.00 90.31 280 GLU A CA 1
ATOM 2252 C C . GLU A 1 280 ? -1.079 -2.043 -25.104 1.00 90.31 280 GLU A C 1
ATOM 2254 O O . GLU A 1 280 ? -0.666 -1.040 -25.688 1.00 90.31 280 GLU A O 1
ATOM 2259 N N . ASP A 1 281 ? -1.944 -1.977 -24.092 1.00 92.75 281 ASP A N 1
ATOM 2260 C CA . ASP A 1 281 ? -2.570 -0.762 -23.589 1.00 92.75 281 ASP A CA 1
ATOM 2261 C C . ASP A 1 281 ? -2.552 -0.696 -22.052 1.00 92.75 281 ASP A C 1
ATOM 2263 O O . ASP A 1 281 ? -2.169 -1.636 -21.348 1.00 92.75 281 ASP A O 1
ATOM 2267 N N . TYR A 1 282 ? -2.935 0.468 -21.525 1.00 94.94 282 TYR A N 1
ATOM 2268 C CA . TYR A 1 282 ? -3.046 0.668 -20.084 1.00 94.94 282 TYR A CA 1
ATOM 2269 C C . TYR A 1 282 ? -4.251 -0.072 -19.481 1.00 94.94 282 TYR A C 1
ATOM 2271 O O . TYR A 1 282 ? -4.189 -0.471 -18.319 1.00 94.94 282 TYR A O 1
ATOM 2279 N N . ASP A 1 283 ? -5.312 -0.314 -20.252 1.00 95.19 283 ASP A N 1
ATOM 2280 C CA . ASP A 1 283 ? -6.520 -0.982 -19.761 1.00 95.19 283 ASP A CA 1
ATOM 2281 C C . ASP A 1 283 ? -6.207 -2.417 -19.302 1.00 95.19 283 ASP A C 1
ATOM 2283 O O . ASP A 1 283 ? -6.662 -2.848 -18.241 1.00 95.19 283 ASP A O 1
ATOM 2287 N N . GLY A 1 284 ? -5.330 -3.131 -20.017 1.00 93.38 284 GLY A N 1
ATOM 2288 C CA . GLY A 1 284 ? -4.817 -4.434 -19.586 1.00 93.38 284 GLY A CA 1
ATOM 2289 C C . GLY A 1 284 ? -4.003 -4.380 -18.283 1.00 93.38 284 GLY A C 1
ATOM 2290 O O . GLY A 1 284 ? -4.092 -5.288 -17.445 1.00 93.38 284 GLY A O 1
ATOM 2291 N N . VAL A 1 285 ? -3.243 -3.301 -18.067 1.00 94.12 285 VAL A N 1
ATOM 2292 C CA . VAL A 1 285 ? -2.497 -3.072 -16.816 1.00 94.12 285 VAL A CA 1
ATOM 2293 C C . VAL A 1 285 ? -3.466 -2.831 -15.660 1.00 94.12 285 VAL A C 1
ATOM 2295 O O . VAL A 1 285 ? -3.345 -3.477 -14.616 1.00 94.12 285 VAL A O 1
ATOM 2298 N N . ALA A 1 286 ? -4.447 -1.946 -15.853 1.00 94.94 286 ALA A N 1
ATOM 2299 C CA . ALA A 1 286 ? -5.464 -1.621 -14.857 1.00 94.94 286 ALA A CA 1
ATOM 2300 C C . ALA A 1 286 ? -6.282 -2.862 -14.469 1.00 94.94 286 ALA A C 1
ATOM 2302 O O . ALA A 1 286 ? -6.385 -3.183 -13.284 1.00 94.94 286 ALA A O 1
ATOM 2303 N N . ALA A 1 287 ? -6.741 -3.643 -15.452 1.00 93.56 287 ALA A N 1
ATOM 2304 C CA . ALA A 1 287 ? -7.449 -4.900 -15.211 1.00 93.56 287 ALA A CA 1
ATOM 2305 C C . ALA A 1 287 ? -6.601 -5.895 -14.397 1.00 93.56 287 ALA A C 1
ATOM 2307 O O . ALA A 1 287 ? -7.101 -6.553 -13.482 1.00 93.56 287 ALA A O 1
ATOM 2308 N N . THR A 1 288 ? -5.295 -5.978 -14.672 1.00 92.19 288 THR A N 1
ATOM 2309 C CA . THR A 1 288 ? -4.373 -6.818 -13.891 1.00 92.19 288 THR A CA 1
ATOM 2310 C C . THR A 1 288 ? -4.263 -6.340 -12.443 1.00 92.19 288 THR A C 1
ATOM 2312 O O . THR A 1 288 ? -4.253 -7.158 -11.517 1.00 92.19 288 THR A O 1
ATOM 2315 N N . PHE A 1 289 ? -4.186 -5.025 -12.226 1.00 93.88 289 PHE A N 1
ATOM 2316 C CA . PHE A 1 289 ? -4.118 -4.440 -10.887 1.00 93.88 289 PHE A CA 1
ATOM 2317 C C . PHE A 1 289 ? -5.403 -4.669 -10.095 1.00 93.88 289 PHE A C 1
ATOM 2319 O O . PHE A 1 289 ? -5.322 -5.067 -8.934 1.00 93.88 289 PHE A O 1
ATOM 2326 N N . GLU A 1 290 ? -6.566 -4.507 -10.718 1.00 90.75 290 GLU A N 1
ATOM 2327 C CA . GLU A 1 290 ? -7.867 -4.784 -10.103 1.00 90.75 290 GLU A CA 1
ATOM 2328 C C . GLU A 1 290 ? -8.016 -6.256 -9.704 1.00 90.75 290 GLU A C 1
ATOM 2330 O O . GLU A 1 290 ? -8.435 -6.566 -8.587 1.00 90.75 290 GLU A O 1
ATOM 2335 N N . GLN A 1 291 ? -7.633 -7.177 -10.592 1.00 89.12 291 GLN A N 1
ATOM 2336 C CA . GLN A 1 291 ? -7.824 -8.611 -10.373 1.00 89.12 291 GLN A CA 1
ATOM 2337 C C . GLN A 1 291 ? -6.835 -9.194 -9.358 1.00 89.12 291 GLN A C 1
ATOM 2339 O O . GLN A 1 291 ? -7.222 -9.959 -8.469 1.00 89.12 291 GLN A O 1
ATOM 2344 N N . ARG A 1 292 ? -5.542 -8.872 -9.492 1.00 88.31 292 ARG A N 1
ATOM 2345 C CA . ARG A 1 292 ? -4.477 -9.498 -8.688 1.00 88.31 292 ARG A CA 1
ATOM 2346 C C . ARG A 1 292 ? -4.117 -8.687 -7.444 1.00 88.31 292 ARG A C 1
ATOM 2348 O O . ARG A 1 292 ? -3.806 -9.282 -6.412 1.00 88.31 292 ARG A O 1
ATOM 2355 N N . TYR A 1 293 ? -4.228 -7.363 -7.500 1.00 92.44 293 TYR A N 1
ATOM 2356 C CA . TYR A 1 293 ? -3.764 -6.446 -6.457 1.00 92.44 293 TYR A CA 1
ATOM 2357 C C . TYR A 1 293 ? -4.906 -5.549 -5.972 1.00 92.44 293 TYR A C 1
ATOM 2359 O O . TYR A 1 293 ? -5.995 -6.028 -5.665 1.00 92.44 293 TYR A O 1
ATOM 2367 N N . VAL A 1 294 ? -4.644 -4.255 -5.829 1.00 92.31 294 VAL A N 1
ATOM 2368 C CA . VAL A 1 294 ? -5.627 -3.225 -5.511 1.00 92.31 294 VAL A CA 1
ATOM 2369 C C . VAL A 1 294 ? -5.407 -2.063 -6.465 1.00 92.31 294 VAL A C 1
ATOM 2371 O O . VAL A 1 294 ? -4.261 -1.717 -6.775 1.00 92.31 294 VAL A O 1
ATOM 2374 N N . HIS A 1 295 ? -6.511 -1.480 -6.913 1.00 93.12 295 HIS A N 1
ATOM 2375 C CA . HIS A 1 295 ? -6.535 -0.390 -7.874 1.00 93.12 295 HIS A CA 1
ATOM 2376 C C . HIS A 1 295 ? -7.695 0.543 -7.544 1.00 93.12 295 HIS A C 1
ATOM 2378 O O . HIS A 1 295 ? -8.762 0.078 -7.146 1.00 93.12 295 HIS A O 1
ATOM 2384 N N . ILE A 1 296 ? -7.476 1.848 -7.666 1.00 91.00 296 ILE A N 1
ATOM 2385 C CA . ILE A 1 296 ? -8.512 2.876 -7.537 1.00 91.00 296 ILE A CA 1
ATOM 2386 C C . ILE A 1 296 ? -8.499 3.679 -8.841 1.00 91.00 296 ILE A C 1
ATOM 2388 O O . ILE A 1 296 ? -7.677 4.596 -8.967 1.00 91.00 296 ILE A O 1
ATOM 2392 N N . PRO A 1 297 ? -9.399 3.368 -9.794 1.00 90.38 297 PRO A N 1
ATOM 2393 C CA . PRO A 1 297 ? -9.442 4.005 -11.112 1.00 90.38 297 PRO A CA 1
ATOM 2394 C C . PRO A 1 297 ? -9.420 5.535 -11.050 1.00 90.38 297 PRO A C 1
ATOM 2396 O O . PRO A 1 297 ? -8.586 6.193 -11.669 1.00 90.38 297 PRO A O 1
ATOM 2399 N N . SER A 1 298 ? -10.265 6.108 -10.185 1.00 86.94 298 SER A N 1
ATOM 2400 C CA . SER A 1 298 ? -10.418 7.559 -10.004 1.00 86.94 298 SER A CA 1
ATOM 2401 C C . SER A 1 298 ? -9.162 8.275 -9.501 1.00 86.94 298 SER A C 1
ATOM 2403 O O . SER A 1 298 ? -9.074 9.497 -9.611 1.00 86.94 298 SER A O 1
ATOM 2405 N N . LEU A 1 299 ? -8.201 7.535 -8.946 1.00 85.62 299 LEU A N 1
ATOM 2406 C CA . LEU A 1 299 ? -6.943 8.078 -8.456 1.00 85.62 299 LEU A CA 1
ATOM 2407 C C . LEU A 1 299 ? -5.784 7.773 -9.408 1.00 85.62 299 LEU A C 1
ATOM 2409 O O . LEU A 1 299 ? -4.943 8.636 -9.641 1.00 85.62 299 LEU A O 1
ATOM 2413 N N . GLN A 1 300 ? -5.702 6.542 -9.910 1.00 91.38 300 GLN A N 1
ATOM 2414 C CA . GLN A 1 300 ? -4.493 6.022 -10.547 1.00 91.38 300 GLN A CA 1
ATOM 2415 C C . GLN A 1 300 ? -4.508 6.143 -12.073 1.00 91.38 300 GLN A C 1
ATOM 2417 O O . GLN A 1 300 ? -3.441 6.351 -12.652 1.00 91.38 300 GLN A O 1
ATOM 2422 N N . ASP A 1 301 ? -5.674 6.068 -12.723 1.00 93.56 301 ASP A N 1
ATOM 2423 C CA . ASP A 1 301 ? -5.751 5.934 -14.186 1.00 93.56 301 ASP A CA 1
ATOM 2424 C C . ASP A 1 301 ? -5.263 7.162 -14.935 1.00 93.56 301 ASP A C 1
ATOM 2426 O O . ASP A 1 301 ? -4.554 7.036 -15.933 1.00 93.56 301 ASP A O 1
ATOM 2430 N N . GLU A 1 302 ? -5.568 8.359 -14.434 1.00 91.88 302 GLU A N 1
ATOM 2431 C CA . GLU A 1 302 ? -5.108 9.587 -15.078 1.00 91.88 302 GLU A CA 1
ATOM 2432 C C . GLU A 1 302 ? -3.573 9.664 -15.095 1.00 91.88 302 GLU A C 1
ATOM 2434 O O . GLU A 1 302 ? -2.967 9.967 -16.124 1.00 91.88 302 GLU A O 1
ATOM 2439 N N . ALA A 1 303 ? -2.935 9.361 -13.962 1.00 91.00 303 ALA A N 1
ATOM 2440 C CA . ALA A 1 303 ? -1.487 9.434 -13.823 1.00 91.00 303 ALA A CA 1
ATOM 2441 C C . ALA A 1 303 ? -0.794 8.280 -14.559 1.00 91.00 303 ALA A C 1
ATOM 2443 O O . ALA A 1 303 ? 0.027 8.507 -15.448 1.00 91.00 303 ALA A O 1
ATOM 2444 N N . LEU A 1 304 ? -1.141 7.034 -14.231 1.00 94.50 304 LEU A N 1
ATOM 2445 C CA . LEU A 1 304 ? -0.467 5.859 -14.783 1.00 94.50 304 LEU A CA 1
ATOM 2446 C C . LEU A 1 304 ? -0.797 5.644 -16.263 1.00 94.50 304 LEU A C 1
ATOM 2448 O O . LEU A 1 304 ? 0.101 5.295 -17.031 1.00 94.50 304 LEU A O 1
ATOM 2452 N N . GLY A 1 305 ? -2.027 5.935 -16.691 1.00 94.19 305 GLY A N 1
ATOM 2453 C CA . GLY A 1 305 ? -2.421 5.891 -18.097 1.00 94.19 305 GLY A CA 1
ATOM 2454 C C . GLY A 1 305 ? -1.697 6.945 -18.932 1.00 94.19 305 GLY A C 1
ATOM 2455 O O . GLY A 1 305 ? -1.205 6.646 -20.022 1.00 94.19 305 GLY A O 1
ATOM 2456 N N . ARG A 1 306 ? -1.525 8.170 -18.411 1.00 93.31 306 ARG A N 1
ATOM 2457 C CA . ARG A 1 306 ? -0.704 9.204 -19.066 1.00 93.31 306 ARG A CA 1
ATOM 2458 C C . ARG A 1 306 ? 0.748 8.753 -19.224 1.00 93.31 306 ARG A C 1
ATOM 2460 O O . ARG A 1 306 ? 1.299 8.898 -20.319 1.00 93.31 306 ARG A O 1
ATOM 2467 N N . LEU A 1 307 ? 1.347 8.198 -18.167 1.00 92.38 307 LEU A N 1
ATOM 2468 C CA . LEU A 1 307 ? 2.716 7.672 -18.199 1.00 92.38 307 LEU A CA 1
ATOM 2469 C C . LEU A 1 307 ? 2.863 6.533 -19.216 1.00 92.38 307 LEU A C 1
ATOM 2471 O O . LEU A 1 307 ? 3.821 6.521 -19.991 1.00 92.38 307 LEU A O 1
ATOM 2475 N N . PHE A 1 308 ? 1.904 5.604 -19.252 1.00 92.38 308 PHE A N 1
ATOM 2476 C CA . PHE A 1 308 ? 1.899 4.492 -20.199 1.00 92.38 308 PHE A CA 1
ATOM 2477 C C . PHE A 1 308 ? 1.787 4.976 -21.649 1.00 92.38 308 PHE A C 1
ATOM 2479 O O . PHE A 1 308 ? 2.589 4.574 -22.492 1.00 92.38 308 PHE A O 1
ATOM 2486 N N . ASN A 1 309 ? 0.829 5.858 -21.944 1.00 87.50 309 ASN A N 1
ATOM 2487 C CA . ASN A 1 309 ? 0.487 6.251 -23.314 1.00 87.50 309 ASN A CA 1
ATOM 2488 C C . ASN A 1 309 ? 1.517 7.195 -23.932 1.00 87.50 309 ASN A C 1
ATOM 2490 O O . ASN A 1 309 ? 1.984 6.982 -25.049 1.00 87.50 309 ASN A O 1
ATOM 2494 N N . PHE A 1 310 ? 1.908 8.237 -23.205 1.00 80.25 310 PHE A N 1
ATOM 2495 C CA . PHE A 1 310 ? 2.756 9.286 -23.769 1.00 80.25 310 PHE A CA 1
ATOM 2496 C C . PHE A 1 310 ? 4.233 9.096 -23.446 1.00 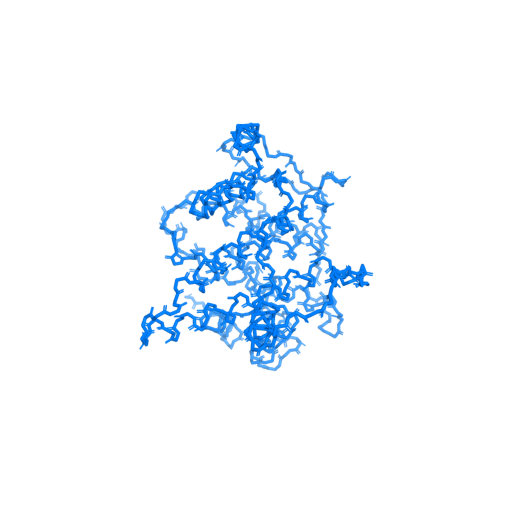80.25 310 PHE A C 1
ATOM 2498 O O . PHE A 1 310 ? 5.068 9.830 -23.974 1.00 80.25 310 PHE A O 1
ATOM 2505 N N . GLY A 1 311 ? 4.568 8.112 -22.605 1.00 65.81 311 GLY A N 1
ATOM 2506 C CA . GLY A 1 311 ? 5.882 8.065 -21.985 1.00 65.81 311 GLY A CA 1
ATOM 2507 C C . GLY A 1 311 ? 6.173 9.390 -21.277 1.00 65.81 311 GLY A C 1
ATOM 2508 O O . GLY A 1 311 ? 5.273 10.139 -20.890 1.00 65.81 311 GLY A O 1
ATOM 2509 N N . TRP A 1 312 ? 7.449 9.723 -21.141 1.00 60.91 312 TRP A N 1
ATOM 2510 C CA . TRP A 1 312 ? 7.827 11.064 -20.725 1.00 60.91 312 TRP A CA 1
ATOM 2511 C C . TRP A 1 312 ? 7.748 12.003 -21.939 1.00 60.91 312 TRP A C 1
ATOM 2513 O O . TRP A 1 312 ? 8.439 11.803 -22.935 1.00 60.91 312 TRP A O 1
ATOM 2523 N N . ARG A 1 313 ? 6.934 13.061 -21.855 1.00 42.69 313 ARG A N 1
ATOM 2524 C CA . ARG A 1 313 ? 7.189 14.275 -22.641 1.00 42.69 313 ARG A CA 1
ATOM 2525 C C . ARG A 1 313 ? 8.217 15.094 -21.864 1.00 42.69 313 ARG A C 1
ATOM 2527 O O . ARG A 1 313 ? 7.981 15.420 -20.699 1.00 42.69 313 ARG A O 1
ATOM 2534 N N . THR A 1 314 ? 9.370 15.373 -22.463 1.00 36.28 314 THR A N 1
ATOM 2535 C CA . THR A 1 314 ? 10.289 16.395 -21.947 1.00 36.28 314 THR A CA 1
ATOM 2536 C C . THR A 1 314 ? 9.570 17.738 -21.892 1.00 36.28 314 THR A C 1
ATOM 2538 O O . THR A 1 314 ? 8.847 18.054 -22.840 1.00 36.28 314 THR A O 1
ATOM 2541 N N . PRO A 1 315 ? 9.771 18.543 -20.839 1.00 36.47 315 PRO A N 1
ATOM 2542 C CA . PRO A 1 315 ? 9.816 19.988 -21.004 1.00 36.47 315 PRO A CA 1
ATOM 2543 C C . PRO A 1 315 ? 10.946 20.384 -21.959 1.00 36.47 315 PRO A C 1
ATOM 2545 O O . PRO A 1 315 ? 12.034 19.764 -21.860 1.00 36.47 315 PRO A O 1
#

Sequence (315 aa):
MHLKGPKEIIRYLGDINKLHWLRKEAVIFLIVRIAANTRRRTILHSASWDPGSWSEQNEAEAAGRLALGNSQEGLYRRSNHGVLHSTSVLSNIFVALRELVEVDDLKQKMANGEQGETSRFFRWSQLRRQAVRARILNYWCDLTEPTHAVDPSTSTTPPPTKVHHASVAMCLCLALHIFVAFGLEASLLKQDWISTIQIWHIMLLRCIHRLGFDIESIDCSRDGACDLLWICGMGAFVEDVYLPMVLRDKPTFWTLYNADEVGTRWFTVRFVALARRGFEDYDGVAATFEQRYVHIPSLQDEALGRLFNFGWRTP

Radius of gyration: 21.33 Å; chains: 1; bounding box: 62×48×59 Å

Foldseek 3Di:
DDLVVLVVVCVVVVHLVNDDLVVSLVSLVVQLVVCLVQLHARPDQLVVQQPDAPVVVVVVVVVVVVVVVDDDDDDDPPPPPDPDDDPDLQQVLQVLQLSLLVLVVVLVVCVVDDDDPNVVSVSNSSSSLSSSSNSLSVVLCVVCVVVVQWDRRDDPDDLQIAGPAADLSNLLSLLSVLCSCQVPPPVPDDDDCLVSNLSSLLVSVNRVVRVVDPLVPDQCVDPVLLSLLSSLLSSQLCLQPPVVVCCVVPVVSVCSCPVVPHDSCNSLLSNLSSDVNNDPACVVNQVSCSPRGDDNCVRRCVRSRCCNPVPDDDD